Protein AF-A0A4P8YKC1-F1 (afdb_monomer)

Secondary structure (DSSP, 8-state):
-----HHHHHHHHHHHHHHHHHHHHHHHHHHHHHHHHHHHHHHTTS----S-HHHHHHHHHHHHHHHHHHHSTT-S--HHHHHHHHHHHHH-TTB-HHHHHHHHT--HHHHHHHHHHHHHTTSEEEE--SS--S--EEEE-HHHHHHHHHHHHHHHHHHHHHHTTS-HHHHHHHHHHHHHHHHHHHHHHHTT---GGGS----------

Radius of gyration: 32.5 Å; Cα contacts (8 Å, |Δi|>4): 122; chains: 1; bounding box: 64×38×116 Å

Structure (mmCIF, N/CA/C/O backbone):
data_AF-A0A4P8YKC1-F1
#
_entry.id   AF-A0A4P8YKC1-F1
#
loop_
_atom_site.group_PDB
_atom_site.id
_atom_site.type_symbol
_atom_site.label_atom_id
_atom_site.label_alt_id
_atom_site.label_comp_id
_atom_site.label_asym_id
_atom_site.label_entity_id
_atom_site.label_seq_id
_atom_site.pdbx_PDB_ins_code
_atom_site.Cartn_x
_atom_site.Cartn_y
_atom_site.Cartn_z
_atom_site.occupancy
_atom_site.B_iso_or_equiv
_atom_site.auth_seq_id
_atom_site.auth_comp_id
_atom_site.auth_asym_id
_atom_site.auth_atom_id
_atom_site.pdbx_PDB_model_num
ATOM 1 N N . MET A 1 1 ? 35.007 -10.397 -89.512 1.00 37.47 1 MET A N 1
ATOM 2 C CA . MET A 1 1 ? 35.680 -11.010 -88.348 1.00 37.47 1 MET A CA 1
ATOM 3 C C . MET A 1 1 ? 36.127 -9.895 -87.413 1.00 37.47 1 MET A C 1
ATOM 5 O O . MET A 1 1 ? 37.098 -9.214 -87.709 1.00 37.47 1 MET A O 1
ATOM 9 N N . ALA A 1 2 ? 35.348 -9.614 -86.368 1.00 39.69 2 ALA A N 1
ATOM 10 C CA . ALA A 1 2 ? 35.592 -8.507 -85.444 1.00 39.69 2 ALA A CA 1
ATOM 11 C C . ALA A 1 2 ? 36.471 -8.987 -84.277 1.00 39.69 2 ALA A C 1
ATOM 13 O O . ALA A 1 2 ? 36.003 -9.707 -83.398 1.00 39.69 2 ALA A O 1
ATOM 14 N N . GLY A 1 3 ? 37.753 -8.616 -84.291 1.00 40.47 3 GLY A N 1
ATOM 15 C CA . GLY A 1 3 ? 38.694 -8.887 -83.205 1.00 40.47 3 GLY A CA 1
ATOM 16 C C . GLY A 1 3 ? 38.470 -7.929 -82.037 1.00 40.47 3 GLY A C 1
ATOM 17 O O . GLY A 1 3 ? 39.015 -6.829 -82.012 1.00 40.47 3 GLY A O 1
ATOM 18 N N . LEU A 1 4 ? 37.653 -8.337 -81.066 1.00 40.47 4 LEU A N 1
ATOM 19 C CA . LEU A 1 4 ? 37.568 -7.687 -79.758 1.00 40.47 4 LEU A CA 1
ATOM 20 C C . LEU A 1 4 ? 38.926 -7.828 -79.051 1.00 40.47 4 LEU A C 1
ATOM 22 O O . LEU A 1 4 ? 39.343 -8.934 -78.714 1.00 40.47 4 LEU A O 1
ATOM 26 N N . SER A 1 5 ? 39.639 -6.712 -78.864 1.00 47.25 5 SER A N 1
ATOM 27 C CA . SER A 1 5 ? 40.975 -6.721 -78.262 1.00 47.25 5 SER A CA 1
ATOM 28 C C . SER A 1 5 ? 40.917 -7.198 -76.803 1.00 47.25 5 SER A C 1
ATOM 30 O O . SER A 1 5 ? 40.153 -6.687 -75.977 1.00 47.25 5 SER A O 1
ATOM 32 N N . LEU A 1 6 ? 41.779 -8.168 -76.486 1.00 50.84 6 LEU A N 1
ATOM 33 C CA . LEU A 1 6 ? 41.987 -8.777 -75.165 1.00 50.84 6 LEU A CA 1
ATOM 34 C C . LEU A 1 6 ? 42.219 -7.728 -74.050 1.00 50.84 6 LEU A C 1
ATOM 36 O O . LEU A 1 6 ? 41.922 -7.950 -72.877 1.00 50.84 6 LEU A O 1
ATOM 40 N N . THR A 1 7 ? 42.684 -6.537 -74.433 1.00 53.03 7 THR A N 1
ATOM 41 C CA . THR A 1 7 ? 42.951 -5.383 -73.568 1.00 53.03 7 THR A CA 1
ATOM 42 C C . THR A 1 7 ? 41.684 -4.788 -72.945 1.00 53.03 7 THR A C 1
ATOM 44 O O . THR A 1 7 ? 41.711 -4.375 -71.787 1.00 53.03 7 THR A O 1
ATOM 47 N N . ARG A 1 8 ? 40.552 -4.765 -73.667 1.00 51.12 8 ARG A N 1
ATOM 48 C CA . ARG A 1 8 ? 39.275 -4.248 -73.131 1.00 51.12 8 ARG A CA 1
ATOM 49 C C . ARG A 1 8 ? 38.631 -5.207 -72.131 1.00 51.12 8 ARG A C 1
ATOM 51 O O . ARG A 1 8 ? 38.026 -4.749 -71.165 1.00 51.12 8 ARG A O 1
ATOM 58 N N . PHE A 1 9 ? 38.811 -6.513 -72.323 1.00 49.72 9 PHE A N 1
ATOM 59 C CA . PHE A 1 9 ? 38.312 -7.537 -71.403 1.00 49.72 9 PHE A CA 1
ATOM 60 C C . PHE A 1 9 ? 39.087 -7.522 -70.078 1.00 49.72 9 PHE A C 1
ATOM 62 O O . PHE A 1 9 ? 38.482 -7.516 -69.009 1.00 49.72 9 PHE A O 1
ATOM 69 N N . CYS A 1 10 ? 40.416 -7.383 -70.138 1.00 48.09 10 CYS A N 1
ATOM 70 C CA . CYS A 1 10 ? 41.265 -7.268 -68.949 1.00 48.09 10 CYS A CA 1
ATOM 71 C C . CYS A 1 10 ? 40.910 -6.030 -68.100 1.00 48.09 10 CYS A C 1
ATOM 73 O O . CYS A 1 10 ? 40.779 -6.115 -66.880 1.00 48.09 10 CYS A O 1
ATOM 75 N N . HIS A 1 11 ? 40.637 -4.891 -68.747 1.00 53.25 11 HIS A N 1
ATOM 76 C CA . HIS A 1 11 ? 40.235 -3.662 -68.054 1.00 53.25 11 HIS A CA 1
ATOM 77 C C . HIS A 1 11 ? 38.844 -3.769 -67.398 1.00 53.25 11 HIS A C 1
ATOM 79 O O . HIS A 1 11 ? 38.601 -3.174 -66.348 1.00 53.25 11 HIS A O 1
ATOM 85 N N . TYR A 1 12 ? 37.928 -4.532 -68.001 1.00 41.91 12 TYR A N 1
ATOM 86 C CA . TYR A 1 12 ? 36.580 -4.767 -67.481 1.00 41.91 12 TYR A CA 1
ATOM 87 C C . TYR A 1 12 ? 36.585 -5.733 -66.289 1.00 41.91 12 TYR A C 1
ATOM 89 O O . TYR A 1 12 ? 35.976 -5.440 -65.262 1.00 41.91 12 TYR A O 1
ATOM 97 N N . VAL A 1 13 ? 37.348 -6.827 -66.377 1.00 49.62 13 VAL A N 1
ATOM 98 C CA . VAL A 1 13 ? 37.540 -7.776 -65.269 1.00 49.62 13 VAL A CA 1
ATOM 99 C C . VAL A 1 13 ? 38.260 -7.106 -64.096 1.00 49.62 13 VAL A C 1
ATOM 101 O O . VAL A 1 13 ? 37.856 -7.307 -62.954 1.00 49.62 13 VAL A O 1
ATOM 104 N N . HIS A 1 14 ? 39.246 -6.238 -64.356 1.00 58.12 14 HIS A N 1
ATOM 105 C CA . HIS A 1 14 ? 39.886 -5.444 -63.304 1.00 58.12 14 HIS A CA 1
ATOM 106 C C . HIS A 1 14 ? 38.882 -4.508 -62.617 1.00 58.12 14 HIS A C 1
ATOM 108 O O . HIS A 1 14 ? 38.785 -4.525 -61.397 1.00 58.12 14 HIS A O 1
ATOM 114 N N . LYS A 1 15 ? 38.050 -3.776 -63.377 1.00 51.16 15 LYS A N 1
ATOM 115 C CA . LYS A 1 15 ? 36.988 -2.921 -62.811 1.00 51.16 15 LYS A CA 1
ATOM 116 C C . LYS A 1 15 ? 35.959 -3.702 -61.988 1.00 51.16 15 LYS A C 1
ATOM 118 O O . LYS A 1 15 ? 35.533 -3.210 -60.946 1.00 51.16 15 LYS A O 1
ATOM 123 N N . ILE A 1 16 ? 35.575 -4.902 -62.425 1.00 52.38 16 ILE A N 1
ATOM 124 C CA . ILE A 1 16 ? 34.668 -5.784 -61.675 1.00 52.38 16 ILE A CA 1
ATOM 125 C C . ILE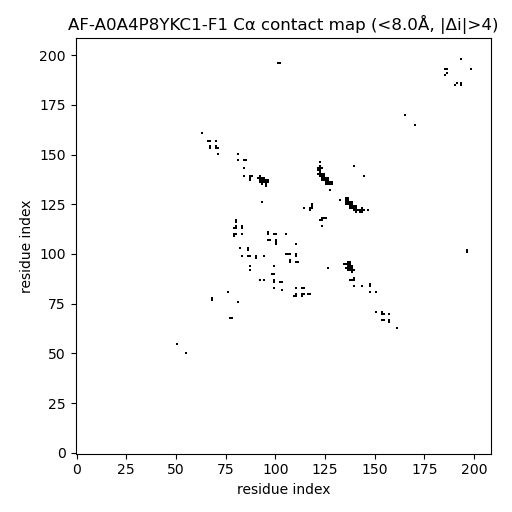 A 1 16 ? 35.341 -6.284 -60.394 1.00 52.38 16 ILE A C 1
ATOM 127 O O . ILE A 1 16 ? 34.721 -6.242 -59.336 1.00 52.38 16 ILE A O 1
ATOM 131 N N . ALA A 1 17 ? 36.612 -6.685 -60.453 1.00 48.59 17 ALA A N 1
ATOM 132 C CA . ALA A 1 17 ? 37.369 -7.102 -59.278 1.00 48.59 17 ALA A CA 1
ATOM 133 C C . ALA A 1 17 ? 37.508 -5.958 -58.257 1.00 48.59 17 ALA A C 1
ATOM 135 O O . ALA A 1 17 ? 37.256 -6.172 -57.075 1.00 48.59 17 ALA A O 1
ATOM 136 N N . THR A 1 18 ? 37.806 -4.728 -58.694 1.00 53.19 18 THR A N 1
ATOM 137 C CA . THR A 1 18 ? 37.849 -3.545 -57.814 1.00 53.19 18 THR A CA 1
ATOM 138 C C . THR A 1 18 ? 36.471 -3.213 -57.232 1.00 53.19 18 THR A C 1
ATOM 140 O O . THR A 1 18 ? 36.371 -2.843 -56.064 1.00 53.19 18 THR A O 1
ATOM 143 N N . PHE A 1 19 ? 35.392 -3.377 -58.007 1.00 48.19 19 PHE A N 1
ATOM 144 C CA . PHE A 1 19 ? 34.021 -3.159 -57.537 1.00 48.19 19 PHE A CA 1
ATOM 145 C C . PHE A 1 19 ? 33.607 -4.193 -56.479 1.00 48.19 19 PHE A C 1
ATOM 147 O O . PHE A 1 19 ? 33.082 -3.810 -55.433 1.00 48.19 19 PHE A O 1
ATOM 154 N N . ILE A 1 20 ? 33.920 -5.474 -56.700 1.00 51.91 20 ILE A N 1
ATOM 155 C CA . ILE A 1 20 ? 33.657 -6.571 -55.758 1.00 51.91 20 ILE A CA 1
ATOM 156 C C . ILE A 1 20 ? 34.490 -6.399 -54.481 1.00 51.91 20 ILE A C 1
ATOM 158 O O . ILE A 1 20 ? 33.932 -6.479 -53.389 1.00 51.91 20 ILE A O 1
ATOM 162 N N . LEU A 1 21 ? 35.782 -6.071 -54.593 1.00 52.09 21 LEU A N 1
ATOM 163 C CA . LEU A 1 21 ? 36.647 -5.793 -53.439 1.00 52.09 21 LEU A CA 1
ATOM 164 C C . LEU A 1 21 ? 36.147 -4.577 -52.635 1.00 52.09 21 LEU A C 1
ATOM 166 O O . LEU A 1 21 ? 36.031 -4.663 -51.416 1.00 52.09 21 LEU A O 1
ATOM 170 N N . SER A 1 22 ? 35.709 -3.499 -53.302 1.00 54.50 22 SER A N 1
ATOM 171 C CA . SER A 1 22 ? 35.092 -2.343 -52.625 1.00 54.50 22 SER A CA 1
ATOM 172 C C . SER A 1 22 ? 33.760 -2.680 -51.941 1.00 54.50 22 SER A C 1
ATOM 174 O O . SER A 1 22 ? 33.398 -2.067 -50.936 1.00 54.50 22 SER A O 1
ATOM 176 N N . GLY A 1 23 ? 33.018 -3.652 -52.482 1.00 56.00 23 GLY A N 1
ATOM 177 C CA . GLY A 1 23 ? 31.772 -4.156 -51.912 1.00 56.00 23 GLY A CA 1
ATOM 178 C C . GLY A 1 23 ? 32.014 -4.976 -50.646 1.00 56.00 23 GLY A C 1
ATOM 179 O O . GLY A 1 23 ? 31.297 -4.798 -49.664 1.00 56.00 23 GLY A O 1
ATOM 180 N N . VAL A 1 24 ? 33.067 -5.800 -50.634 1.00 56.28 24 VAL A N 1
ATOM 181 C CA . VAL A 1 24 ? 33.506 -6.550 -49.447 1.00 56.28 24 VAL A CA 1
ATOM 182 C C . VAL A 1 24 ? 34.023 -5.599 -48.367 1.00 56.28 24 VAL A C 1
ATOM 184 O O . VAL A 1 24 ? 33.634 -5.748 -47.212 1.00 56.28 24 VAL A O 1
ATOM 187 N N . ASP A 1 25 ? 34.789 -4.562 -48.716 1.00 59.69 25 ASP A N 1
ATOM 188 C CA . ASP A 1 25 ? 35.238 -3.547 -47.750 1.00 59.69 25 ASP A CA 1
ATOM 189 C C . ASP A 1 25 ? 34.072 -2.743 -47.161 1.00 59.69 25 ASP A C 1
ATOM 191 O O . ASP A 1 25 ? 34.033 -2.490 -45.954 1.00 59.69 25 ASP A O 1
ATOM 195 N N . LYS A 1 26 ? 33.073 -2.389 -47.981 1.00 59.44 26 LYS A N 1
ATOM 196 C CA . LYS A 1 26 ? 31.831 -1.755 -47.510 1.00 59.44 26 LYS A CA 1
ATOM 197 C C . LYS A 1 26 ? 31.017 -2.686 -46.616 1.00 59.44 26 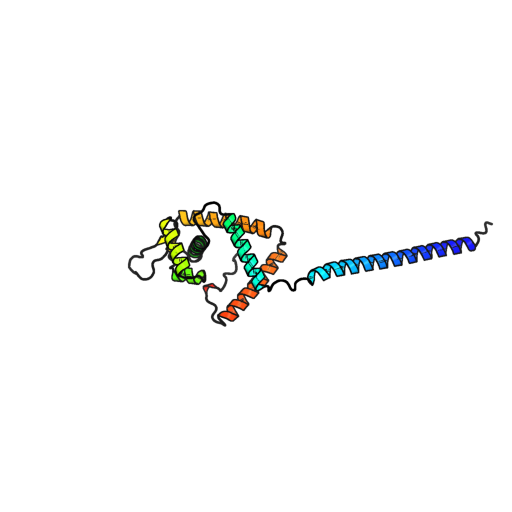LYS A C 1
ATOM 199 O O . LYS A 1 26 ? 30.474 -2.219 -45.619 1.00 59.44 26 LYS A O 1
ATOM 204 N N . PHE A 1 27 ? 30.971 -3.983 -46.916 1.00 58.34 27 PHE A N 1
ATOM 205 C CA . PHE A 1 27 ? 30.296 -4.980 -46.087 1.00 58.34 27 PHE A CA 1
ATOM 206 C C . PHE A 1 27 ? 31.026 -5.203 -44.757 1.00 58.34 27 PHE A C 1
ATOM 208 O O . PHE A 1 27 ? 30.400 -5.191 -43.703 1.00 58.34 27 PHE A O 1
ATOM 215 N N . VAL A 1 28 ? 32.357 -5.300 -44.766 1.00 58.78 28 VAL A N 1
ATOM 216 C CA . VAL A 1 28 ? 33.183 -5.378 -43.553 1.00 58.78 28 VAL A CA 1
ATOM 217 C C . VAL A 1 28 ? 33.065 -4.092 -42.733 1.00 58.78 28 VAL A C 1
ATOM 219 O O . VAL A 1 28 ? 33.001 -4.163 -41.509 1.00 58.78 28 VAL A O 1
ATOM 222 N N . CYS A 1 29 ? 32.988 -2.921 -43.371 1.00 49.34 29 CYS A N 1
ATOM 223 C CA . CYS A 1 29 ? 32.742 -1.643 -42.703 1.00 49.34 29 CYS A CA 1
ATOM 224 C C . CYS A 1 29 ? 31.343 -1.597 -42.078 1.00 49.34 29 CYS A C 1
ATOM 226 O O . CYS A 1 29 ? 31.222 -1.262 -40.906 1.00 49.34 29 CYS A O 1
ATOM 228 N N . MET A 1 30 ? 30.307 -2.033 -42.799 1.00 60.38 30 MET A N 1
ATOM 229 C CA . MET A 1 30 ? 28.938 -2.148 -42.291 1.00 60.38 30 MET A CA 1
ATOM 230 C C . MET A 1 30 ? 28.854 -3.133 -41.119 1.00 60.38 30 MET A C 1
ATOM 232 O O . MET A 1 30 ? 28.286 -2.798 -40.086 1.00 60.38 30 MET A O 1
ATOM 236 N N . CYS A 1 31 ? 29.496 -4.298 -41.211 1.00 52.91 31 CYS A N 1
ATOM 237 C CA . CYS A 1 31 ? 29.602 -5.258 -40.113 1.00 52.91 31 CYS A CA 1
ATOM 238 C C . CYS A 1 31 ? 30.394 -4.684 -38.932 1.00 52.91 31 CYS A C 1
ATOM 240 O O . CYS A 1 31 ? 29.975 -4.846 -37.792 1.00 52.91 31 CYS A O 1
ATOM 242 N N . LYS A 1 32 ? 31.486 -3.941 -39.163 1.00 54.50 32 LYS A N 1
ATOM 243 C CA . LYS A 1 32 ? 32.206 -3.193 -38.114 1.00 54.50 32 LYS A CA 1
ATOM 244 C C . LYS A 1 32 ? 31.328 -2.101 -37.496 1.00 54.50 32 LYS A C 1
ATOM 246 O O . LYS A 1 32 ? 31.424 -1.890 -36.292 1.00 54.50 32 LYS A O 1
ATOM 251 N N . GLN A 1 33 ? 30.464 -1.446 -38.273 1.00 55.47 33 GLN A N 1
ATOM 252 C CA . GLN A 1 33 ? 29.497 -0.444 -37.818 1.00 55.47 33 GLN A CA 1
ATOM 253 C C . GLN A 1 33 ? 28.404 -1.093 -36.962 1.00 55.47 33 GLN A C 1
ATOM 255 O O . GLN A 1 33 ? 28.085 -0.570 -35.903 1.00 55.47 33 GLN A O 1
ATOM 260 N N . ILE A 1 34 ? 27.891 -2.259 -37.367 1.00 61.12 34 ILE A N 1
ATOM 261 C CA . ILE A 1 34 ? 26.916 -3.060 -36.616 1.00 61.12 34 ILE A CA 1
ATOM 262 C C . ILE A 1 34 ? 27.555 -3.594 -35.331 1.00 61.12 34 ILE A C 1
ATOM 264 O O . ILE A 1 34 ? 26.982 -3.418 -34.267 1.00 61.12 34 ILE A O 1
ATOM 268 N N . ILE A 1 35 ? 28.778 -4.132 -35.379 1.00 57.62 35 ILE A N 1
ATOM 269 C CA . ILE A 1 35 ? 29.538 -4.566 -34.194 1.00 57.62 35 ILE A CA 1
ATOM 270 C C . ILE A 1 35 ? 29.848 -3.372 -33.272 1.00 57.62 35 ILE A C 1
ATOM 272 O O . ILE A 1 35 ? 29.785 -3.512 -32.053 1.00 57.62 35 ILE A O 1
ATOM 276 N N . LYS A 1 36 ? 30.145 -2.182 -33.815 1.00 53.81 36 LYS A N 1
ATOM 277 C CA . LYS A 1 36 ? 30.342 -0.934 -33.051 1.00 53.81 36 LYS A CA 1
ATOM 278 C C . LYS A 1 36 ? 29.032 -0.443 -32.419 1.00 53.81 36 LYS A C 1
ATOM 280 O O . LYS A 1 36 ? 29.048 -0.047 -31.257 1.00 53.81 36 LYS A O 1
ATOM 285 N N . SER A 1 37 ? 27.911 -0.530 -33.133 1.00 52.56 37 SER A N 1
ATOM 286 C CA . SER A 1 37 ? 26.570 -0.209 -32.628 1.00 52.56 37 SER A CA 1
ATOM 287 C C . SER A 1 37 ? 26.101 -1.214 -31.575 1.00 52.56 37 SER A C 1
ATOM 289 O O . SER A 1 37 ? 25.595 -0.806 -30.538 1.00 52.56 37 SER A O 1
ATOM 291 N N . MET A 1 38 ? 26.359 -2.510 -31.761 1.00 54.78 38 MET A N 1
ATOM 292 C CA . MET A 1 38 ? 26.086 -3.553 -30.767 1.00 54.78 38 MET A CA 1
ATOM 293 C C . MET A 1 38 ? 26.997 -3.416 -29.543 1.00 54.78 38 MET A C 1
ATOM 295 O O . MET A 1 38 ? 26.521 -3.566 -28.424 1.00 54.78 38 MET A O 1
ATOM 299 N N . ARG A 1 39 ? 28.271 -3.027 -29.707 1.00 51.47 39 ARG A N 1
ATOM 300 C CA . ARG A 1 39 ? 29.133 -2.618 -28.581 1.00 51.47 39 ARG A CA 1
ATOM 301 C C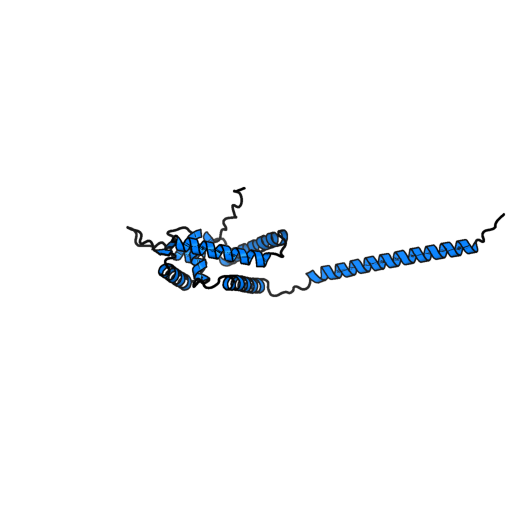 . ARG A 1 39 ? 28.571 -1.405 -27.839 1.00 51.47 39 ARG A C 1
ATOM 303 O O . ARG A 1 39 ? 28.695 -1.363 -26.625 1.00 51.47 39 ARG A O 1
ATOM 310 N N . GLY A 1 40 ? 27.930 -0.458 -28.528 1.00 42.53 40 GLY A N 1
ATOM 311 C CA . GLY A 1 40 ? 27.225 0.673 -27.910 1.00 42.53 40 GLY A CA 1
ATOM 312 C C . GLY A 1 40 ? 25.956 0.267 -27.146 1.00 42.53 40 GLY A C 1
ATOM 313 O O . GLY A 1 40 ? 25.685 0.811 -26.079 1.00 42.53 40 GLY A O 1
ATOM 314 N N . VAL A 1 41 ? 25.217 -0.729 -27.646 1.00 50.72 41 VAL A N 1
ATOM 315 C CA . VAL A 1 41 ? 24.032 -1.302 -26.980 1.00 50.72 41 VAL A CA 1
ATOM 316 C C . VAL A 1 41 ? 24.427 -2.160 -25.768 1.00 50.72 41 VAL A C 1
ATOM 318 O O . VAL A 1 41 ? 23.796 -2.046 -24.722 1.00 50.72 41 VAL A O 1
ATOM 321 N N . MET A 1 42 ? 25.521 -2.928 -25.841 1.00 43.97 42 MET A N 1
ATOM 322 C CA . MET A 1 42 ? 26.060 -3.667 -24.686 1.00 43.97 42 MET A CA 1
ATOM 323 C C . MET A 1 42 ? 26.763 -2.751 -23.671 1.00 43.97 42 MET A C 1
ATOM 325 O O . MET A 1 42 ? 26.698 -2.996 -22.471 1.00 43.97 42 MET A O 1
ATOM 329 N N . ALA A 1 43 ? 27.372 -1.642 -24.108 1.00 44.97 43 ALA A N 1
ATOM 330 C CA . ALA A 1 43 ? 27.944 -0.640 -23.204 1.00 44.97 43 ALA A CA 1
ATOM 331 C C . ALA A 1 43 ? 26.875 0.099 -22.376 1.00 44.97 43 ALA A C 1
ATOM 333 O O . ALA A 1 43 ? 27.169 0.526 -21.260 1.00 44.97 43 ALA A O 1
ATOM 334 N N . LYS A 1 44 ? 25.622 0.182 -22.859 1.00 44.84 44 LYS A N 1
ATOM 335 C CA . LYS A 1 44 ? 24.482 0.688 -22.071 1.00 44.84 44 LYS A CA 1
ATOM 336 C C . LYS A 1 44 ? 24.122 -0.211 -20.880 1.00 44.84 44 LYS A C 1
ATOM 338 O O . LYS A 1 44 ? 23.561 0.293 -19.915 1.00 44.84 44 LYS A O 1
ATOM 343 N N . GLN A 1 45 ? 24.484 -1.496 -20.904 1.00 47.03 45 GLN A N 1
ATOM 344 C CA . GLN A 1 45 ? 24.253 -2.416 -19.780 1.00 47.03 45 GLN A CA 1
ATOM 345 C C . GLN A 1 45 ? 25.335 -2.327 -18.687 1.00 47.03 45 GLN A C 1
ATOM 347 O O . GLN A 1 45 ? 25.113 -2.785 -17.570 1.00 47.03 45 GLN A O 1
ATOM 352 N N . GLN A 1 46 ? 26.484 -1.694 -18.961 1.00 46.78 46 GLN A N 1
ATOM 353 C CA . GLN A 1 46 ? 27.634 -1.663 -18.044 1.00 46.78 46 GLN A CA 1
ATOM 354 C C . GLN A 1 46 ? 27.726 -0.375 -17.195 1.00 46.78 46 GLN A C 1
ATOM 356 O O . GLN A 1 46 ? 28.574 -0.287 -16.306 1.00 46.78 46 GLN A O 1
ATOM 361 N N . GLN A 1 47 ? 26.866 0.630 -17.412 1.00 49.62 47 GLN A N 1
ATOM 362 C CA . GLN A 1 47 ? 26.914 1.906 -16.674 1.00 49.62 47 GLN A CA 1
ATOM 363 C C . GLN A 1 47 ? 25.930 1.966 -15.498 1.00 49.62 47 GLN A C 1
ATOM 365 O O . GLN A 1 47 ? 25.259 2.964 -15.262 1.00 49.62 47 GLN A O 1
ATOM 370 N N . ALA A 1 48 ? 25.880 0.889 -14.721 1.00 50.66 48 ALA A N 1
ATOM 371 C CA . ALA A 1 48 ? 25.179 0.854 -13.450 1.00 50.66 48 ALA A CA 1
ATOM 372 C C . ALA A 1 48 ? 26.034 0.145 -12.391 1.00 50.66 48 ALA A C 1
ATOM 374 O O . ALA A 1 48 ? 25.612 -0.817 -11.764 1.00 50.66 48 ALA A O 1
ATOM 375 N N . ARG A 1 49 ? 27.179 0.743 -12.031 1.00 52.97 49 ARG A N 1
ATOM 376 C CA . ARG A 1 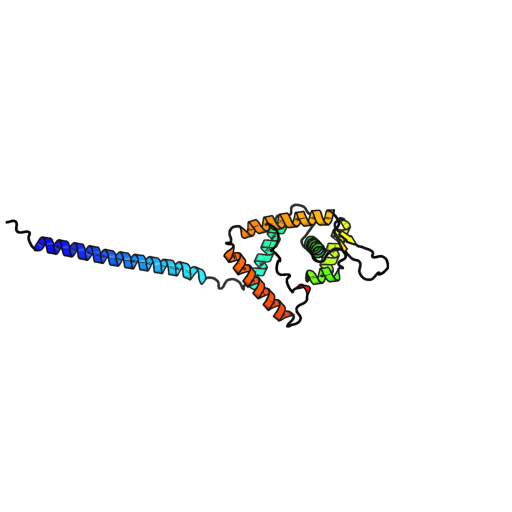49 ? 27.511 0.836 -10.591 1.00 52.97 49 ARG A CA 1
ATOM 377 C C . ARG A 1 49 ? 26.599 1.885 -9.938 1.00 52.97 49 ARG A C 1
ATOM 379 O O . ARG A 1 49 ? 27.054 2.803 -9.264 1.00 52.97 49 ARG A O 1
ATOM 386 N N . ALA A 1 50 ? 25.318 1.795 -10.284 1.00 59.47 50 ALA A N 1
ATOM 387 C CA . ALA A 1 50 ? 24.260 2.678 -9.878 1.00 59.47 50 ALA A CA 1
ATOM 388 C C . ALA A 1 50 ? 24.103 2.513 -8.374 1.00 59.47 50 ALA A C 1
ATOM 390 O O . ALA A 1 50 ? 24.335 1.433 -7.834 1.00 59.47 50 ALA A O 1
ATOM 391 N N . PHE A 1 51 ? 23.785 3.626 -7.729 1.00 59.12 51 PHE A N 1
ATOM 392 C CA . PHE A 1 51 ? 23.234 3.743 -6.387 1.00 59.12 51 PHE A CA 1
ATOM 393 C C . PHE A 1 51 ? 22.852 2.391 -5.743 1.00 59.12 51 PHE A C 1
ATOM 395 O O . PHE A 1 51 ? 22.058 1.669 -6.353 1.00 59.12 51 PHE A O 1
ATOM 402 N N . PRO A 1 52 ? 23.378 2.030 -4.549 1.00 86.56 52 PRO A N 1
ATOM 403 C CA . PRO A 1 52 ? 23.087 0.740 -3.930 1.00 86.56 52 PRO A CA 1
ATOM 404 C C . PRO A 1 52 ? 21.589 0.441 -4.002 1.00 86.56 52 PRO A C 1
ATOM 406 O O . PRO A 1 52 ? 20.786 1.289 -3.607 1.00 86.56 52 PRO A O 1
ATOM 409 N N . LEU A 1 53 ? 21.223 -0.729 -4.539 1.00 86.75 53 LEU A N 1
ATOM 410 C CA . LEU A 1 53 ? 19.843 -1.076 -4.907 1.00 86.75 53 LEU A CA 1
ATOM 411 C C . LEU A 1 53 ? 18.833 -0.718 -3.806 1.00 86.75 53 LEU A C 1
ATOM 413 O O . LEU A 1 53 ? 17.787 -0.145 -4.094 1.00 86.75 53 LEU A O 1
ATOM 417 N N . GLY A 1 54 ? 19.185 -0.971 -2.541 1.00 87.50 54 GLY A N 1
ATOM 418 C CA . GLY A 1 54 ? 18.353 -0.618 -1.390 1.00 87.50 54 GLY A CA 1
ATOM 419 C C . GLY A 1 54 ? 18.049 0.881 -1.268 1.00 87.50 54 GLY A C 1
ATOM 420 O O . GLY A 1 54 ? 16.904 1.249 -1.032 1.00 87.50 54 GLY A O 1
ATOM 421 N N . ILE A 1 55 ? 19.032 1.758 -1.490 1.00 88.75 55 ILE A N 1
ATOM 422 C CA . ILE A 1 55 ? 18.816 3.212 -1.430 1.00 88.75 55 ILE A CA 1
ATOM 423 C C . ILE A 1 55 ? 17.990 3.678 -2.639 1.00 88.75 55 ILE A C 1
ATOM 425 O O . ILE A 1 55 ? 17.171 4.587 -2.519 1.00 88.75 55 ILE A O 1
ATOM 429 N N . HIS A 1 56 ? 18.156 3.045 -3.806 1.00 87.25 56 HIS A N 1
ATOM 430 C CA . HIS A 1 56 ? 17.340 3.374 -4.976 1.00 87.25 56 HIS A CA 1
ATOM 431 C C . HIS A 1 56 ? 15.872 2.993 -4.753 1.00 87.25 56 HIS A C 1
ATOM 433 O O . HIS A 1 56 ? 14.993 3.819 -4.977 1.00 87.25 56 HIS A O 1
ATOM 439 N N . LEU A 1 57 ? 15.608 1.795 -4.219 1.00 91.00 57 LEU A N 1
ATOM 440 C CA . LEU A 1 57 ? 14.263 1.356 -3.831 1.00 91.00 57 LEU A CA 1
ATOM 441 C C . LEU A 1 57 ? 13.619 2.308 -2.817 1.00 91.00 57 LEU A C 1
ATOM 443 O O . LEU A 1 57 ? 12.450 2.666 -2.957 1.00 91.00 57 LEU A O 1
ATOM 447 N N . ASP A 1 58 ? 14.383 2.757 -1.825 1.00 88.44 58 ASP A N 1
ATOM 448 C CA . ASP A 1 58 ? 13.934 3.701 -0.804 1.00 88.44 58 ASP A CA 1
ATOM 449 C C . ASP A 1 58 ? 13.557 5.077 -1.399 1.00 88.44 58 ASP A C 1
ATOM 451 O O . ASP A 1 58 ? 12.471 5.605 -1.136 1.00 88.44 58 ASP A O 1
ATOM 455 N N . VAL A 1 59 ? 14.396 5.640 -2.278 1.00 89.25 59 VAL A N 1
ATOM 456 C CA . VAL A 1 59 ? 14.084 6.889 -3.000 1.00 89.25 59 VAL A CA 1
ATOM 457 C C . VAL A 1 59 ? 12.857 6.721 -3.899 1.00 89.25 59 VAL A C 1
ATOM 459 O O . VAL A 1 59 ? 11.950 7.555 -3.842 1.00 89.25 59 VAL A O 1
ATOM 462 N N . THR A 1 60 ? 12.794 5.647 -4.686 1.00 91.81 60 THR A N 1
ATOM 463 C CA . THR A 1 60 ? 11.668 5.358 -5.586 1.00 91.81 60 THR A CA 1
ATOM 464 C C . THR A 1 60 ? 10.362 5.223 -4.808 1.00 91.81 60 THR A C 1
ATOM 466 O O . THR A 1 60 ? 9.367 5.852 -5.165 1.00 91.81 60 THR A O 1
ATOM 469 N N . THR A 1 61 ? 10.377 4.513 -3.676 1.00 89.38 61 THR A N 1
ATOM 470 C CA . THR A 1 61 ? 9.213 4.374 -2.785 1.00 89.38 61 THR A CA 1
ATOM 471 C C . THR A 1 61 ? 8.741 5.732 -2.259 1.00 89.38 61 THR A C 1
ATOM 473 O O . THR A 1 61 ? 7.540 6.009 -2.222 1.00 89.38 61 THR A O 1
ATOM 476 N N . ARG A 1 62 ? 9.665 6.627 -1.878 1.00 89.00 62 ARG A N 1
ATOM 477 C CA . ARG A 1 62 ? 9.308 7.986 -1.440 1.00 89.00 62 ARG A CA 1
ATOM 478 C C . ARG A 1 62 ? 8.691 8.829 -2.552 1.00 89.00 62 ARG A C 1
ATOM 480 O O . ARG A 1 62 ? 7.731 9.552 -2.283 1.00 89.00 62 ARG A O 1
ATOM 487 N N . LEU A 1 63 ? 9.238 8.771 -3.766 1.00 92.31 63 LEU A N 1
ATOM 488 C CA . LEU A 1 63 ? 8.718 9.527 -4.910 1.00 92.31 63 LEU A CA 1
ATOM 489 C C . LEU A 1 63 ? 7.331 9.033 -5.312 1.00 92.31 63 LEU A C 1
ATOM 491 O O . LEU A 1 63 ? 6.425 9.846 -5.477 1.00 92.31 63 LEU A O 1
ATOM 495 N N . TRP A 1 64 ? 7.147 7.714 -5.362 1.00 91.44 64 TRP A N 1
ATOM 496 C CA . TRP A 1 64 ? 5.848 7.090 -5.584 1.00 91.44 64 TRP A CA 1
ATOM 497 C C . TRP A 1 64 ? 4.820 7.565 -4.554 1.00 91.44 64 TRP A C 1
ATOM 499 O O . TRP A 1 64 ? 3.749 8.055 -4.907 1.00 91.44 64 TRP A O 1
ATOM 509 N N . ARG A 1 65 ? 5.173 7.502 -3.263 1.00 84.38 65 ARG A N 1
ATOM 510 C CA . ARG A 1 65 ? 4.321 8.005 -2.179 1.00 84.38 65 ARG A CA 1
ATOM 511 C C . ARG A 1 65 ? 3.973 9.481 -2.368 1.00 84.38 65 ARG A C 1
ATOM 513 O O . ARG A 1 65 ? 2.816 9.851 -2.224 1.00 84.38 65 ARG A O 1
ATOM 520 N N . THR A 1 66 ? 4.955 10.310 -2.716 1.00 88.00 66 THR A N 1
ATOM 521 C CA . THR A 1 66 ? 4.749 11.750 -2.938 1.00 88.00 66 THR A CA 1
ATOM 522 C C . THR A 1 66 ? 3.797 12.006 -4.110 1.00 88.00 66 THR A C 1
ATOM 524 O O . THR A 1 66 ? 2.987 12.928 -4.049 1.00 88.00 66 THR A O 1
ATOM 527 N N . ALA A 1 67 ? 3.869 11.201 -5.173 1.00 89.62 67 ALA A N 1
ATOM 528 C CA . ALA A 1 67 ? 2.956 11.302 -6.308 1.00 89.62 67 ALA A CA 1
ATOM 529 C C . ALA A 1 67 ? 1.509 11.005 -5.891 1.00 89.62 67 ALA A C 1
ATOM 531 O O . ALA A 1 67 ? 0.611 11.775 -6.226 1.00 89.62 67 ALA A O 1
ATOM 532 N N . ILE A 1 68 ? 1.301 9.952 -5.095 1.00 85.12 68 ILE A N 1
ATOM 533 C CA . ILE A 1 68 ? -0.012 9.618 -4.534 1.00 85.12 68 ILE A CA 1
ATOM 534 C C . ILE A 1 68 ? -0.515 10.735 -3.609 1.00 85.12 68 ILE A C 1
ATOM 536 O O . ILE A 1 68 ? -1.629 11.215 -3.780 1.00 85.12 68 ILE A O 1
ATOM 540 N N . GLU A 1 69 ? 0.307 11.202 -2.667 1.00 81.88 69 GLU A N 1
ATOM 541 C CA . GLU A 1 69 ? -0.069 12.272 -1.729 1.00 81.88 69 GLU A CA 1
ATOM 542 C C . GLU A 1 69 ? -0.468 13.567 -2.456 1.00 81.88 69 GLU A C 1
ATOM 544 O O . GLU A 1 69 ? -1.410 14.239 -2.046 1.00 81.88 69 GLU A O 1
ATOM 549 N N . ARG A 1 70 ? 0.196 13.903 -3.569 1.00 84.44 70 ARG A N 1
ATOM 550 C CA . ARG A 1 70 ? -0.158 15.061 -4.410 1.00 84.44 70 ARG A CA 1
ATOM 551 C C . ARG A 1 70 ? -1.420 14.849 -5.243 1.00 84.44 70 ARG A C 1
ATOM 553 O O . ARG A 1 70 ? -2.080 15.823 -5.593 1.00 84.44 70 ARG A O 1
ATOM 560 N N . ALA A 1 71 ? -1.733 13.604 -5.582 1.00 82.56 71 ALA A N 1
ATOM 561 C CA . ALA A 1 71 ? -2.911 13.241 -6.357 1.00 82.56 71 ALA A CA 1
ATOM 562 C C . ALA A 1 71 ? -4.194 13.163 -5.520 1.00 82.56 71 ALA A C 1
ATOM 564 O O . ALA A 1 71 ? -5.268 13.039 -6.100 1.00 82.56 71 ALA A O 1
ATOM 565 N N . LEU A 1 72 ? -4.094 13.245 -4.190 1.00 76.06 72 LEU A N 1
ATOM 566 C CA . LEU A 1 72 ? -5.223 13.263 -3.264 1.00 76.06 72 LEU A CA 1
ATOM 567 C C . LEU A 1 72 ? -5.561 14.713 -2.864 1.00 76.06 72 LEU A C 1
ATOM 569 O O . LEU A 1 72 ? -5.072 15.206 -1.845 1.00 76.06 72 LEU A O 1
ATOM 573 N N . PRO A 1 73 ? -6.387 15.445 -3.639 1.00 57.75 73 PRO A N 1
ATOM 574 C CA . PRO A 1 73 ? -6.751 16.810 -3.293 1.00 57.75 73 PRO A CA 1
ATOM 575 C C . PRO A 1 73 ? -7.638 16.836 -2.038 1.00 57.75 73 PRO A C 1
ATOM 577 O O . PRO A 1 73 ? -8.706 16.223 -1.995 1.00 57.75 73 PRO A O 1
ATOM 580 N N . PHE A 1 74 ? -7.200 17.607 -1.039 1.00 56.12 74 PHE A N 1
ATOM 581 C CA . PHE A 1 74 ? -8.005 18.106 0.086 1.00 56.12 74 PHE A CA 1
ATOM 582 C C . PHE A 1 74 ? -8.719 17.065 0.963 1.00 56.12 74 PHE A C 1
ATOM 584 O O . PHE A 1 74 ? -9.728 17.374 1.593 1.00 56.12 74 PHE A O 1
ATOM 591 N N . THR A 1 75 ? -8.196 15.847 1.089 1.00 62.06 75 THR A N 1
ATOM 592 C CA . THR A 1 75 ? -8.599 14.975 2.198 1.00 62.06 75 THR A CA 1
ATOM 593 C C . THR A 1 75 ? -7.719 15.274 3.408 1.00 62.06 75 THR A C 1
ATOM 595 O O . THR A 1 75 ? -6.499 15.219 3.306 1.00 62.06 75 THR A O 1
ATOM 598 N N . HIS A 1 76 ? -8.296 15.481 4.595 1.00 70.38 76 HIS A N 1
ATOM 599 C CA . HIS A 1 76 ? -7.545 15.462 5.868 1.00 70.38 76 HIS A CA 1
ATOM 600 C C . HIS A 1 76 ? -6.962 14.064 6.202 1.00 70.38 76 HIS A C 1
ATOM 602 O O . HIS A 1 76 ? -6.468 13.803 7.301 1.00 70.38 76 HIS A O 1
ATOM 608 N N . ILE A 1 77 ? -7.041 13.139 5.247 1.00 80.12 77 ILE A N 1
ATOM 609 C CA . ILE A 1 77 ? -6.560 11.771 5.305 1.00 80.12 77 ILE A CA 1
ATOM 610 C C . ILE A 1 77 ? -5.131 11.763 4.794 1.00 80.12 77 ILE A C 1
ATOM 612 O O . ILE A 1 77 ? -4.868 12.028 3.625 1.00 80.12 77 ILE A O 1
ATOM 616 N N . ASN A 1 78 ? -4.214 11.473 5.707 1.00 81.06 78 ASN A N 1
ATOM 617 C CA . ASN A 1 78 ? -2.810 11.267 5.405 1.00 81.06 78 ASN A CA 1
ATOM 618 C C . ASN A 1 78 ? -2.510 9.762 5.344 1.00 81.06 78 ASN A C 1
ATOM 620 O O . ASN A 1 78 ? -3.368 8.916 5.603 1.00 81.06 78 ASN A O 1
ATOM 624 N N . ARG A 1 79 ? -1.263 9.414 5.025 1.00 81.69 79 ARG A N 1
ATOM 625 C CA . ARG A 1 79 ? -0.833 8.019 4.893 1.00 81.69 79 ARG A CA 1
ATOM 626 C C . ARG A 1 79 ? -1.192 7.130 6.101 1.00 81.69 79 ARG A C 1
ATOM 628 O O . ARG A 1 79 ? -1.751 6.065 5.868 1.00 81.69 79 ARG A O 1
ATOM 635 N N . PRO A 1 80 ? -0.913 7.510 7.365 1.00 86.75 80 PRO A N 1
ATOM 636 C CA . PRO A 1 80 ? -1.350 6.725 8.522 1.00 86.75 80 PRO A CA 1
ATOM 637 C C . PRO A 1 80 ? -2.855 6.435 8.566 1.00 86.75 80 PRO A C 1
ATOM 639 O O . PRO A 1 80 ? -3.242 5.342 8.965 1.00 86.75 80 PRO A O 1
ATOM 642 N N . HIS A 1 81 ? -3.696 7.390 8.157 1.00 90.56 81 HIS A N 1
ATOM 643 C CA . HIS A 1 81 ? -5.150 7.215 8.122 1.00 90.56 81 HIS A CA 1
ATOM 644 C C . HIS A 1 81 ? -5.550 6.169 7.078 1.00 90.56 81 HIS A C 1
ATOM 646 O O . HIS A 1 81 ? -6.302 5.254 7.389 1.00 90.56 81 HIS A O 1
ATOM 652 N N . TRP A 1 82 ? -5.003 6.259 5.866 1.00 90.25 82 TRP A N 1
ATOM 653 C CA . TRP A 1 82 ? -5.298 5.283 4.818 1.00 90.25 82 TRP A CA 1
ATOM 654 C C . TRP A 1 82 ? -4.773 3.889 5.158 1.00 90.25 82 TRP A C 1
ATOM 656 O O . TRP A 1 82 ? -5.540 2.942 5.083 1.00 90.25 82 TRP A O 1
ATOM 666 N N . LEU A 1 83 ? -3.532 3.761 5.643 1.00 89.38 83 LEU A N 1
ATOM 667 C CA . LEU A 1 83 ? -2.994 2.464 6.072 1.00 89.38 83 LEU A CA 1
ATOM 668 C C . LEU A 1 83 ? -3.868 1.801 7.136 1.00 89.38 83 LEU A C 1
ATOM 670 O O . LEU A 1 83 ? -4.084 0.596 7.087 1.00 89.38 83 LEU A O 1
ATOM 674 N N . ALA A 1 84 ? -4.383 2.581 8.088 1.00 92.88 84 ALA A N 1
ATOM 675 C CA . ALA A 1 84 ? -5.300 2.060 9.088 1.00 92.88 84 ALA A CA 1
ATOM 676 C C . ALA A 1 84 ? -6.628 1.597 8.464 1.00 92.88 84 ALA A C 1
ATOM 678 O O . ALA A 1 84 ? -7.093 0.520 8.814 1.00 92.88 84 ALA A O 1
ATOM 679 N N . LEU A 1 85 ? -7.215 2.362 7.534 1.00 93.81 85 LEU A N 1
ATOM 680 C CA . LEU A 1 85 ? -8.438 1.958 6.824 1.00 93.81 85 LEU A CA 1
ATOM 681 C C . LEU A 1 85 ? -8.225 0.672 6.008 1.00 93.81 85 LEU A C 1
ATOM 683 O O . LEU A 1 85 ? -9.018 -0.254 6.145 1.00 93.81 85 LEU A O 1
ATOM 687 N N . SER A 1 86 ? -7.142 0.589 5.227 1.00 92.00 86 SER A N 1
ATOM 688 C CA . SER A 1 86 ? -6.789 -0.601 4.441 1.00 92.00 86 SER A CA 1
ATOM 689 C C . SER A 1 86 ? -6.560 -1.819 5.333 1.00 92.00 86 SER A C 1
ATOM 691 O O . SER A 1 86 ? -7.092 -2.886 5.058 1.00 92.00 86 SER A O 1
ATOM 693 N N . ALA A 1 87 ? -5.842 -1.659 6.449 1.00 92.25 87 ALA A N 1
ATOM 694 C CA . ALA A 1 87 ? -5.619 -2.757 7.384 1.00 92.25 87 ALA A CA 1
ATOM 695 C C . ALA A 1 87 ? -6.921 -3.263 8.021 1.00 92.25 87 ALA A C 1
ATOM 697 O O . ALA A 1 87 ? -7.064 -4.464 8.209 1.00 92.25 87 ALA A O 1
ATOM 698 N N . ILE A 1 88 ? -7.871 -2.379 8.353 1.00 93.94 88 ILE A N 1
ATOM 699 C CA . ILE A 1 88 ? -9.176 -2.808 8.885 1.00 93.94 88 ILE A CA 1
ATOM 700 C C . ILE A 1 88 ? -9.979 -3.549 7.807 1.00 93.94 88 ILE A C 1
ATOM 702 O O . ILE A 1 88 ? -10.619 -4.548 8.121 1.00 93.94 88 ILE A O 1
ATOM 706 N N . GLU A 1 89 ? -9.927 -3.097 6.551 1.00 93.88 89 GLU A N 1
ATOM 707 C CA . GLU A 1 89 ? -10.590 -3.783 5.434 1.00 93.88 89 GLU A CA 1
ATOM 708 C C . GLU A 1 89 ? -10.013 -5.187 5.202 1.00 93.88 89 GLU A C 1
ATOM 710 O O . GLU A 1 89 ? -10.765 -6.148 5.067 1.00 93.88 89 GLU A O 1
ATOM 715 N N . GLU A 1 90 ? -8.685 -5.316 5.211 1.00 89.19 90 GLU A N 1
ATOM 716 C CA . GLU A 1 90 ? -7.977 -6.578 4.965 1.00 89.19 90 GLU A CA 1
ATOM 717 C C . GLU A 1 90 ? -8.103 -7.573 6.128 1.00 89.19 90 GLU A C 1
ATOM 719 O O . GLU A 1 90 ? -8.296 -8.768 5.905 1.00 89.19 90 GLU A O 1
ATOM 724 N N . LEU A 1 91 ? -8.005 -7.096 7.373 1.00 87.19 91 LEU A N 1
ATOM 725 C CA . LEU A 1 91 ? -8.138 -7.932 8.574 1.00 87.19 91 LEU A CA 1
ATOM 726 C C . LEU A 1 91 ? -9.600 -8.257 8.913 1.00 87.19 91 LEU A C 1
ATOM 728 O O . LEU A 1 91 ? -9.860 -9.183 9.682 1.00 87.19 91 LEU A O 1
ATOM 732 N N . GLY A 1 92 ? -10.543 -7.491 8.366 1.00 88.94 92 GLY A N 1
ATOM 733 C CA . GLY A 1 92 ? -11.964 -7.577 8.667 1.00 88.94 92 GLY A CA 1
ATOM 734 C C . GLY A 1 92 ? -12.400 -6.755 9.887 1.00 88.94 92 GLY A C 1
ATOM 735 O O . GLY A 1 92 ? -11.630 -6.428 10.799 1.00 88.94 92 GLY A O 1
ATOM 736 N N . ASP A 1 93 ? -13.698 -6.435 9.906 1.00 88.50 93 ASP A N 1
ATOM 737 C CA . ASP A 1 93 ? -14.332 -5.681 10.988 1.00 88.50 93 ASP A CA 1
ATOM 738 C C . ASP A 1 93 ? -14.220 -6.419 12.332 1.00 88.50 93 ASP A C 1
ATOM 740 O O . ASP A 1 93 ? -14.415 -7.630 12.433 1.00 88.50 93 ASP A O 1
ATOM 744 N N . GLY A 1 94 ? -13.944 -5.662 13.395 1.00 87.06 94 GLY A N 1
ATOM 745 C CA . GLY A 1 94 ? -13.724 -6.194 14.739 1.00 87.06 94 GLY A CA 1
ATOM 746 C C . GLY A 1 94 ? -12.252 -6.443 15.074 1.00 87.06 94 GLY A C 1
ATOM 747 O O . GLY A 1 94 ? -11.954 -6.786 16.219 1.00 87.06 94 GLY A O 1
ATOM 748 N N . CYS A 1 95 ? -11.329 -6.208 14.135 1.00 88.06 95 CYS A N 1
ATOM 749 C CA . CYS A 1 95 ? -9.895 -6.257 14.404 1.00 88.06 95 CYS A CA 1
ATOM 750 C C . CYS A 1 95 ? -9.486 -5.267 15.514 1.00 88.06 95 CYS A C 1
ATOM 752 O O . CYS A 1 95 ? -10.074 -4.198 15.699 1.00 88.06 95 CYS A O 1
ATOM 754 N N . ASN A 1 96 ? -8.472 -5.634 16.297 1.00 90.00 96 ASN A N 1
ATOM 755 C CA . ASN A 1 96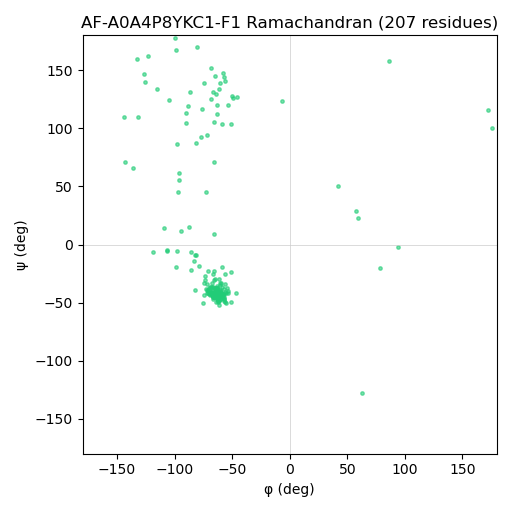 ? -7.975 -4.808 17.397 1.00 90.00 96 ASN A CA 1
ATOM 756 C C . ASN A 1 96 ? -6.719 -4.014 16.978 1.00 90.00 96 ASN A C 1
ATOM 758 O O . ASN A 1 96 ? -6.071 -4.303 15.973 1.00 90.00 96 ASN A O 1
ATOM 762 N N . LEU A 1 97 ? -6.326 -3.027 17.792 1.00 89.75 97 LEU A N 1
ATOM 763 C CA . LEU A 1 97 ? -5.137 -2.201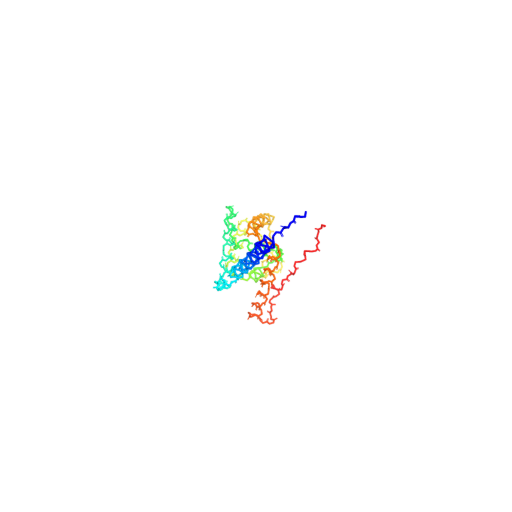 17.528 1.00 89.75 97 LEU A CA 1
ATOM 764 C C . LEU A 1 97 ? -3.849 -3.030 17.378 1.00 89.75 97 LEU A C 1
ATOM 766 O O . LEU A 1 97 ? -3.005 -2.683 16.559 1.00 89.75 97 LEU A O 1
ATOM 770 N N . LYS A 1 98 ? -3.680 -4.097 18.167 1.00 88.81 98 LYS A N 1
ATOM 771 C CA . LYS A 1 98 ? -2.474 -4.935 18.129 1.00 88.81 98 LYS A CA 1
ATOM 772 C C . LYS A 1 98 ? -2.353 -5.660 16.787 1.00 88.81 98 LYS A C 1
ATOM 774 O O . LYS A 1 98 ? -1.265 -5.675 16.223 1.00 88.81 98 LYS A O 1
ATOM 779 N N . ALA A 1 99 ? -3.459 -6.190 16.270 1.00 87.00 99 ALA A N 1
ATOM 780 C CA . ALA A 1 99 ? -3.523 -6.828 14.961 1.00 87.00 99 ALA A CA 1
ATOM 781 C C . ALA A 1 99 ? -3.192 -5.831 13.841 1.00 87.00 99 ALA A C 1
ATOM 783 O O . ALA A 1 99 ? -2.338 -6.116 13.011 1.00 87.00 99 ALA A O 1
ATOM 784 N N . ILE A 1 100 ? -3.774 -4.626 13.876 1.00 90.12 100 ILE A N 1
ATOM 785 C CA . ILE A 1 100 ? -3.497 -3.575 12.880 1.00 90.12 100 ILE A CA 1
ATOM 786 C C . ILE A 1 100 ? -2.012 -3.167 12.896 1.00 90.12 100 ILE A C 1
ATOM 788 O O . ILE A 1 100 ? -1.394 -3.001 11.849 1.00 90.12 100 ILE A O 1
ATOM 792 N N . VAL A 1 101 ? -1.428 -2.986 14.083 1.00 90.31 101 VAL A N 1
ATOM 793 C CA . VAL A 1 101 ? -0.014 -2.604 14.251 1.00 90.31 101 VAL A CA 1
ATOM 794 C C . VAL A 1 101 ? 0.924 -3.691 13.727 1.00 90.31 101 VAL A C 1
ATOM 796 O O . VAL A 1 101 ? 1.882 -3.346 13.035 1.00 90.31 101 VAL A O 1
ATOM 799 N N . GLY A 1 102 ? 0.647 -4.964 14.036 1.00 84.44 102 GLY A N 1
ATOM 800 C CA . GLY A 1 102 ? 1.410 -6.111 13.527 1.00 84.44 102 GLY A CA 1
ATOM 801 C C . GLY A 1 102 ? 1.340 -6.198 12.006 1.00 84.44 102 GLY A C 1
ATOM 802 O O . GLY A 1 102 ? 2.368 -6.122 11.338 1.00 84.44 102 GLY A O 1
ATOM 803 N N . HIS A 1 103 ? 0.121 -6.168 11.460 1.00 84.75 103 HIS A N 1
ATOM 804 C CA . HIS A 1 103 ? -0.136 -6.208 10.017 1.00 84.75 103 HIS A CA 1
ATOM 805 C C . HIS A 1 103 ? 0.599 -5.110 9.240 1.00 84.75 103 HIS A C 1
ATOM 807 O O . HIS A 1 103 ? 1.183 -5.348 8.185 1.00 84.75 103 HIS A O 1
ATOM 813 N N . LEU A 1 104 ? 0.620 -3.889 9.781 1.00 84.19 104 LEU A N 1
ATOM 814 C CA . LEU A 1 104 ? 1.287 -2.748 9.151 1.00 84.19 104 LEU A CA 1
ATOM 815 C C . LEU A 1 104 ? 2.785 -2.642 9.474 1.00 84.19 104 LEU A C 1
ATOM 817 O O . LEU A 1 104 ? 3.441 -1.745 8.935 1.00 84.19 104 LEU A O 1
ATOM 821 N N . ASN A 1 105 ? 3.311 -3.480 10.378 1.00 81.19 105 ASN A N 1
ATOM 822 C CA . ASN A 1 105 ? 4.643 -3.359 10.980 1.00 81.19 105 ASN A CA 1
ATOM 823 C C . ASN A 1 105 ? 4.981 -1.900 11.351 1.00 81.19 105 ASN A C 1
ATOM 825 O O . ASN A 1 105 ? 5.983 -1.328 10.913 1.00 81.19 105 ASN A O 1
ATOM 829 N N . SER A 1 106 ? 4.065 -1.248 12.074 1.00 83.94 106 SER A N 1
ATOM 830 C CA . SER A 1 106 ? 4.123 0.191 12.351 1.00 83.94 106 SER A CA 1
ATOM 831 C C . SER A 1 106 ? 4.122 0.496 13.843 1.00 83.94 106 SER A C 1
ATOM 833 O O . SER A 1 106 ? 3.720 -0.315 14.665 1.00 83.94 106 SER A O 1
ATOM 835 N N . GLU A 1 107 ? 4.538 1.705 14.207 1.00 84.62 107 GLU A N 1
ATOM 836 C CA . GLU A 1 107 ? 4.548 2.153 15.597 1.00 84.62 107 GLU A CA 1
ATOM 837 C C . GLU A 1 107 ? 3.126 2.279 16.160 1.00 84.62 107 GLU A C 1
ATOM 839 O O . GLU A 1 107 ? 2.269 2.967 15.590 1.00 84.62 107 GLU A O 1
ATOM 844 N N . VAL A 1 108 ? 2.898 1.711 17.350 1.00 87.62 108 VAL A N 1
ATOM 845 C CA . VAL A 1 108 ? 1.596 1.755 18.046 1.00 87.62 108 VAL A CA 1
ATOM 846 C C . VAL A 1 108 ? 1.095 3.194 18.200 1.00 87.62 108 VAL A C 1
ATOM 848 O O . VAL A 1 108 ? -0.090 3.476 18.011 1.00 87.62 108 VAL A O 1
ATOM 851 N N . SER A 1 109 ? 1.994 4.134 18.505 1.00 89.44 109 SER A N 1
ATOM 852 C CA . SER A 1 109 ? 1.659 5.552 18.689 1.00 89.44 109 SER A CA 1
ATOM 853 C C . SER A 1 109 ? 1.173 6.231 17.402 1.00 89.44 109 SER A C 1
ATOM 855 O O . SER A 1 109 ? 0.369 7.165 17.457 1.00 89.44 109 SER A O 1
ATOM 857 N N . THR A 1 110 ? 1.645 5.781 16.240 1.00 89.25 110 THR A N 1
ATOM 858 C CA . THR A 1 110 ? 1.255 6.305 14.927 1.00 89.25 110 THR A CA 1
ATOM 859 C C . THR A 1 110 ? -0.136 5.807 14.560 1.00 89.25 110 THR A C 1
ATOM 861 O O . THR A 1 110 ? -1.016 6.619 14.269 1.00 89.25 110 THR A O 1
ATOM 864 N N . ILE A 1 111 ? -0.367 4.496 14.668 1.00 93.00 111 ILE A N 1
ATOM 865 C CA . ILE A 1 111 ? -1.663 3.887 14.343 1.00 93.00 111 ILE A CA 1
ATOM 866 C C . ILE A 1 111 ? -2.745 4.323 15.333 1.00 93.00 111 ILE A C 1
ATOM 868 O O . ILE A 1 111 ? -3.847 4.674 14.927 1.00 93.00 111 ILE A O 1
ATOM 872 N N . SER A 1 112 ? -2.438 4.406 16.628 1.00 92.56 112 SER A N 1
ATOM 873 C CA . SER A 1 112 ? -3.406 4.862 17.633 1.00 92.56 112 SER A CA 1
ATOM 874 C C . SER A 1 112 ? -3.907 6.290 17.363 1.00 92.56 112 SER A C 1
ATOM 876 O O . SER A 1 112 ? -5.109 6.557 17.453 1.00 92.56 112 SER A O 1
ATOM 878 N N . ARG A 1 113 ? -3.011 7.207 16.959 1.00 92.50 113 ARG A N 1
ATOM 879 C CA . ARG A 1 113 ? -3.387 8.571 16.544 1.00 92.50 113 ARG A CA 1
ATOM 880 C C . ARG A 1 113 ? -4.240 8.567 15.278 1.00 92.50 113 ARG A C 1
ATOM 882 O O . ARG A 1 113 ? -5.231 9.292 15.232 1.00 92.50 113 ARG A O 1
ATOM 889 N N . ALA A 1 114 ? -3.889 7.730 14.301 1.00 93.12 114 ALA A N 1
ATOM 890 C CA . ALA A 1 114 ? -4.657 7.581 13.072 1.00 93.12 114 ALA A CA 1
ATOM 891 C C . ALA A 1 114 ? -6.085 7.088 13.342 1.00 93.12 114 ALA A C 1
ATOM 893 O O . ALA A 1 114 ? -7.042 7.713 12.899 1.00 93.12 114 ALA A O 1
ATOM 894 N N . LEU A 1 115 ? -6.243 6.032 14.145 1.00 93.69 115 LEU A N 1
ATOM 895 C CA . LEU A 1 115 ? -7.558 5.510 14.519 1.00 93.69 115 LEU A CA 1
ATOM 896 C C . LEU A 1 115 ? -8.390 6.553 15.269 1.00 93.69 115 LEU A C 1
ATOM 898 O O . LEU A 1 115 ? -9.569 6.715 14.983 1.00 93.69 115 LEU A O 1
ATOM 902 N N . LYS A 1 116 ? -7.790 7.311 16.195 1.00 93.12 116 LYS A N 1
ATOM 903 C CA . LYS A 1 116 ? -8.506 8.391 16.889 1.00 93.12 116 LYS A CA 1
ATOM 904 C C . LYS A 1 116 ? -9.038 9.441 15.910 1.00 93.12 116 LYS A C 1
ATOM 906 O O . LYS A 1 116 ? -10.180 9.866 16.049 1.00 93.12 116 LYS A O 1
ATOM 911 N N . PHE A 1 117 ? -8.231 9.844 14.930 1.00 94.06 117 PHE A N 1
ATOM 912 C CA . PHE A 1 117 ? -8.668 10.777 13.896 1.00 94.06 117 PHE A CA 1
ATOM 913 C C . PHE A 1 117 ? -9.819 10.193 13.065 1.00 94.06 117 PHE A C 1
ATOM 915 O O . PHE A 1 117 ? -10.836 10.855 12.877 1.00 94.06 117 PHE A O 1
ATOM 922 N N . LEU A 1 118 ? -9.688 8.951 12.596 1.00 94.31 118 LEU A N 1
ATOM 923 C CA . LEU A 1 118 ? -10.720 8.287 11.796 1.00 94.31 118 LEU A CA 1
ATOM 924 C C . LEU A 1 118 ? -12.047 8.155 12.560 1.00 94.31 118 LEU A C 1
ATOM 926 O O . LEU A 1 118 ? -13.107 8.371 11.982 1.00 94.31 118 LEU A O 1
ATOM 930 N N . GLU A 1 119 ? -11.991 7.858 13.859 1.00 94.19 119 GLU A N 1
ATOM 931 C CA . GLU A 1 119 ? -13.163 7.758 14.738 1.00 94.19 119 GLU A CA 1
ATOM 932 C C . GLU A 1 119 ? -13.835 9.124 14.928 1.00 94.19 119 GLU A C 1
ATOM 934 O O . GLU A 1 119 ? -15.050 9.246 14.796 1.00 94.19 119 GLU A O 1
ATOM 939 N N . GLN A 1 120 ? -13.046 10.180 15.156 1.00 94.06 120 GLN A N 1
ATOM 940 C CA . GLN A 1 120 ? -13.548 11.558 15.251 1.00 94.06 120 GLN A CA 1
ATOM 941 C C . GLN A 1 120 ? -14.223 12.038 13.960 1.00 94.06 120 GLN A C 1
ATOM 943 O O . GLN A 1 120 ? -15.137 12.855 14.020 1.00 94.06 120 GLN A O 1
ATOM 948 N N . ASN A 1 121 ? -13.790 11.520 12.810 1.00 93.62 121 ASN A N 1
ATOM 949 C CA . ASN A 1 121 ? -14.368 11.813 11.499 1.00 93.62 121 ASN A CA 1
ATOM 950 C C . ASN A 1 121 ? -15.432 10.785 11.070 1.00 93.62 121 ASN A C 1
ATOM 952 O O . ASN A 1 121 ? -15.824 10.785 9.909 1.00 93.62 121 ASN A O 1
ATOM 956 N N . GLN A 1 122 ? -15.892 9.914 11.978 1.00 94.31 122 GLN A N 1
ATOM 957 C CA . GLN A 1 122 ? -16.957 8.929 11.733 1.00 94.31 122 GLN A CA 1
ATOM 958 C C . GLN A 1 122 ? -16.651 7.927 10.602 1.00 94.31 122 GLN A C 1
ATOM 960 O O . GLN A 1 122 ? -17.554 7.308 10.045 1.00 94.31 122 GLN A O 1
ATOM 965 N N . LEU A 1 123 ? -15.370 7.724 10.280 1.00 94.56 123 LEU A N 1
ATOM 966 C CA . LEU A 1 123 ? -14.915 6.759 9.270 1.00 94.56 123 LEU A CA 1
ATOM 967 C C . LEU A 1 123 ? -14.733 5.353 9.854 1.00 94.56 123 LEU A C 1
ATOM 969 O O . LEU A 1 123 ? -14.764 4.357 9.137 1.00 94.56 123 LEU A O 1
ATOM 973 N N . ILE A 1 124 ? -14.556 5.265 11.170 1.00 95.44 124 ILE A N 1
ATOM 974 C CA . ILE A 1 124 ? -14.537 4.006 11.911 1.00 95.44 124 ILE A CA 1
ATOM 975 C C . ILE A 1 124 ? -15.418 4.128 13.149 1.00 95.44 124 ILE A C 1
ATOM 977 O O . ILE A 1 124 ? -15.649 5.225 13.660 1.00 95.44 124 ILE A O 1
ATOM 981 N N . VAL A 1 125 ? -15.838 2.986 13.675 1.00 93.69 125 VAL A N 1
ATOM 982 C CA . VAL A 1 125 ? -16.489 2.871 14.977 1.00 93.69 125 VAL A CA 1
ATOM 983 C C . VAL A 1 125 ? -15.743 1.851 15.827 1.00 93.69 125 VAL A C 1
ATOM 985 O O . VAL A 1 125 ? -15.306 0.808 15.339 1.00 93.69 125 VAL A O 1
ATOM 988 N N . ARG A 1 126 ? -15.581 2.141 17.120 1.00 89.25 126 ARG A N 1
ATOM 989 C CA . ARG A 1 126 ? -15.085 1.155 18.082 1.00 89.25 126 ARG A CA 1
ATOM 990 C C . ARG A 1 126 ? -16.258 0.373 18.647 1.00 89.25 126 ARG A C 1
ATOM 992 O O . ARG A 1 126 ? -17.127 0.945 19.301 1.00 89.25 126 ARG A O 1
ATOM 999 N N . SER A 1 127 ? -16.260 -0.938 18.439 1.00 75.25 127 SER A N 1
ATOM 1000 C CA . SER A 1 127 ? -17.249 -1.814 19.056 1.00 75.25 127 SER A CA 1
ATOM 1001 C C . SER A 1 127 ? -16.894 -2.017 20.530 1.00 75.25 127 SER A C 1
ATOM 1003 O O . SER A 1 127 ? -15.842 -2.566 20.874 1.00 75.25 127 SER A O 1
ATOM 1005 N N . SER A 1 128 ? -17.763 -1.563 21.433 1.00 59.91 128 SER A N 1
ATOM 1006 C CA . SER A 1 128 ? -17.745 -2.011 22.824 1.00 59.91 128 SER A CA 1
ATOM 1007 C C . SER A 1 128 ? -18.466 -3.352 22.881 1.00 59.91 128 SER A C 1
ATOM 1009 O O . SER A 1 128 ? -19.678 -3.401 23.081 1.00 59.91 128 SER A O 1
ATOM 1011 N N . GLY A 1 129 ? -17.724 -4.434 22.654 1.00 52.44 129 GLY A N 1
ATOM 1012 C CA . GLY A 1 129 ? -18.255 -5.787 22.764 1.00 52.44 129 GLY A CA 1
ATOM 1013 C C . GLY A 1 129 ? -18.916 -5.998 24.128 1.00 52.44 129 GLY A C 1
ATOM 1014 O O . GLY A 1 129 ? -18.283 -5.847 25.176 1.00 52.44 129 GLY A O 1
ATOM 1015 N N . GLY A 1 130 ? -20.209 -6.319 24.118 1.00 49.56 130 GLY A N 1
ATOM 1016 C CA . GLY A 1 130 ? -20.908 -6.794 25.302 1.00 49.56 130 GLY A CA 1
ATOM 1017 C C . GLY A 1 130 ? -20.287 -8.108 25.783 1.00 49.56 130 GLY A C 1
ATOM 1018 O O . GLY A 1 130 ? -20.064 -9.019 24.994 1.00 49.56 130 GLY A O 1
ATOM 1019 N N . LYS A 1 131 ? -20.047 -8.182 27.096 1.00 48.28 131 LYS A N 1
ATOM 1020 C CA . LYS A 1 131 ? -19.557 -9.316 27.909 1.00 48.28 131 LYS A CA 1
ATOM 1021 C C . LYS A 1 131 ? -18.069 -9.677 27.922 1.00 48.28 131 LYS A C 1
ATOM 1023 O O . LYS A 1 131 ? -17.681 -10.233 28.946 1.00 48.28 131 LYS A O 1
ATOM 1028 N N . ASP A 1 132 ? -17.225 -9.303 26.960 1.00 51.59 132 ASP A N 1
ATOM 1029 C CA . ASP A 1 132 ? -15.770 -9.467 27.147 1.00 51.59 132 ASP A CA 1
ATOM 1030 C C . ASP A 1 132 ? -14.979 -8.204 26.789 1.00 51.59 132 ASP A C 1
ATOM 1032 O O . ASP A 1 132 ? -14.898 -7.752 25.651 1.00 51.59 132 ASP A O 1
ATOM 1036 N N . ARG A 1 133 ? -14.438 -7.575 27.833 1.00 45.81 133 ARG A N 1
ATOM 1037 C CA . ARG A 1 133 ? -13.962 -6.183 27.862 1.00 45.81 133 ARG A CA 1
ATOM 1038 C C . ARG A 1 133 ? -12.505 -6.041 27.413 1.00 45.81 133 ARG A C 1
ATOM 1040 O O . ARG A 1 133 ? -11.876 -5.031 27.736 1.00 45.81 133 ARG A O 1
ATOM 1047 N N . ARG A 1 134 ? -11.922 -7.055 26.768 1.00 51.19 134 ARG A N 1
ATOM 1048 C CA . ARG A 1 134 ? -10.457 -7.152 26.687 1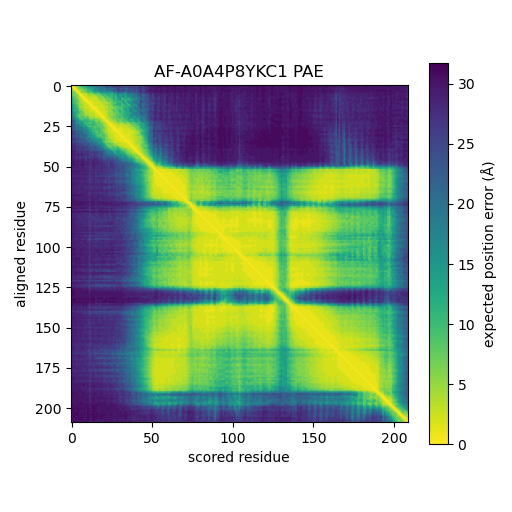.00 51.19 134 ARG A CA 1
ATOM 1049 C C . ARG A 1 134 ? -9.826 -6.664 25.396 1.00 51.19 134 ARG A C 1
ATOM 1051 O O . ARG A 1 134 ? -8.686 -6.228 25.479 1.00 51.19 134 ARG A O 1
ATOM 1058 N N . GLU A 1 135 ? -10.544 -6.549 24.281 1.00 56.25 135 GLU A N 1
ATOM 1059 C CA . GLU A 1 135 ? -10.012 -5.867 23.092 1.00 56.25 135 GLU A CA 1
ATOM 1060 C C . GLU A 1 135 ? -11.133 -5.105 22.376 1.00 56.25 135 GLU A C 1
ATOM 1062 O O . GLU A 1 135 ? -12.059 -5.690 21.826 1.00 56.25 135 GLU A O 1
ATOM 1067 N N . LYS A 1 136 ? -11.095 -3.766 22.434 1.00 69.38 136 LYS A N 1
ATOM 1068 C CA . LYS A 1 136 ? -12.037 -2.917 21.690 1.00 69.38 136 LYS A CA 1
ATOM 1069 C C . LYS A 1 136 ? -11.773 -3.115 20.197 1.00 69.38 136 LYS A C 1
ATOM 1071 O O . LYS A 1 136 ? -10.761 -2.616 19.702 1.00 69.38 136 LYS A O 1
ATOM 1076 N N . GLY A 1 137 ? -12.660 -3.842 19.526 1.00 85.75 137 GLY A N 1
ATOM 1077 C CA . GLY A 1 137 ? -12.610 -4.037 18.081 1.00 85.75 137 GLY A CA 1
ATOM 1078 C C . GLY A 1 137 ? -12.902 -2.738 17.336 1.00 85.75 137 GLY A C 1
ATOM 1079 O O . GLY A 1 137 ? -13.604 -1.857 17.844 1.00 85.75 137 GLY A O 1
ATOM 1080 N N . VAL A 1 138 ? -12.350 -2.616 16.138 1.00 91.19 138 VAL A N 1
ATOM 1081 C CA . VAL A 1 138 ? -12.542 -1.486 15.233 1.00 91.19 138 VAL A CA 1
ATOM 1082 C C . VAL A 1 138 ? -13.253 -1.981 13.981 1.00 91.19 138 VAL A C 1
ATOM 1084 O O . VAL A 1 138 ? -12.871 -3.004 13.421 1.00 91.19 138 VAL A O 1
ATOM 1087 N N . CYS A 1 139 ? -14.276 -1.251 13.550 1.00 94.06 139 CYS A N 1
ATOM 1088 C CA . CYS A 1 139 ? -15.019 -1.543 12.329 1.00 94.06 139 CYS A CA 1
ATOM 1089 C C . CYS A 1 139 ? -15.063 -0.305 11.430 1.00 94.06 139 CYS A C 1
ATOM 1091 O O . CYS A 1 139 ? -15.141 0.822 11.932 1.00 94.06 139 CYS A O 1
ATOM 1093 N N . LEU A 1 140 ? -15.058 -0.507 10.114 1.00 94.75 140 LEU A N 1
ATOM 1094 C CA . LEU A 1 140 ? -15.288 0.562 9.146 1.00 94.75 140 LEU A CA 1
ATOM 1095 C C . LEU A 1 140 ? -16.769 0.949 9.115 1.00 94.75 140 LEU A C 1
ATOM 1097 O O . LEU A 1 140 ? -17.656 0.094 9.125 1.00 94.75 140 LEU A O 1
ATOM 1101 N N . THR A 1 141 ? -17.051 2.248 9.033 1.00 96.12 141 THR A N 1
ATOM 1102 C CA . THR A 1 141 ? -18.405 2.727 8.720 1.00 96.12 141 THR A CA 1
ATOM 1103 C C . THR A 1 141 ? -18.657 2.662 7.211 1.00 96.12 141 THR A C 1
ATOM 1105 O O . THR A 1 141 ? -17.731 2.459 6.420 1.00 96.12 141 THR A O 1
ATOM 1108 N N . SER A 1 142 ? -19.906 2.873 6.783 1.00 95.56 142 SER A N 1
ATOM 1109 C CA . SER A 1 142 ? -20.229 3.054 5.358 1.00 95.56 142 SER A CA 1
ATOM 1110 C C . SER A 1 142 ? -19.390 4.167 4.727 1.00 95.56 142 SER A C 1
ATOM 1112 O O . SER A 1 142 ? -18.854 4.001 3.632 1.00 95.56 142 SER A O 1
ATOM 1114 N N . ASP A 1 143 ? -19.221 5.269 5.455 1.00 93.94 143 ASP A N 1
ATOM 1115 C CA . ASP A 1 143 ? -18.475 6.439 5.000 1.00 93.94 143 ASP A CA 1
ATOM 1116 C C . ASP A 1 143 ? -16.975 6.141 4.956 1.00 93.94 143 ASP A C 1
ATOM 1118 O O . ASP A 1 143 ? -16.304 6.501 3.989 1.00 93.94 143 ASP A O 1
ATOM 1122 N N . GLY A 1 144 ? -16.455 5.396 5.939 1.00 94.00 144 GLY A N 1
ATOM 1123 C CA . GLY A 1 144 ? -15.087 4.879 5.930 1.00 94.00 144 GLY A CA 1
ATOM 1124 C C . GLY A 1 144 ? -14.781 4.029 4.702 1.00 94.00 144 GLY A C 1
ATOM 1125 O O . GLY A 1 144 ? -13.773 4.259 4.034 1.00 94.00 144 GLY A O 1
ATOM 1126 N N . ARG A 1 145 ? -15.682 3.102 4.356 1.00 94.94 145 ARG A N 1
ATOM 1127 C CA . ARG A 1 145 ? -15.562 2.260 3.153 1.00 94.94 145 ARG A CA 1
ATOM 1128 C C . ARG A 1 145 ? -15.626 3.089 1.871 1.00 94.94 145 ARG A C 1
ATOM 1130 O O . ARG A 1 145 ? -14.815 2.890 0.970 1.00 94.94 145 ARG A O 1
ATOM 1137 N N . ALA A 1 146 ? -16.547 4.050 1.787 1.00 92.88 146 ALA A N 1
ATOM 1138 C CA . ALA A 1 146 ? -16.675 4.926 0.621 1.00 92.88 146 ALA A CA 1
ATOM 1139 C C . ALA A 1 146 ? -15.423 5.795 0.408 1.00 92.88 146 ALA A C 1
ATOM 1141 O O . ALA A 1 146 ? -14.962 5.979 -0.723 1.00 92.88 146 ALA A O 1
ATOM 1142 N N . VAL A 1 147 ? -14.857 6.307 1.501 1.00 91.19 147 VAL A N 1
ATOM 1143 C CA . VAL A 1 147 ? -13.597 7.048 1.502 1.00 91.19 147 VAL A CA 1
ATOM 1144 C C . VAL A 1 147 ? -12.440 6.160 1.061 1.00 91.19 147 VAL A C 1
ATOM 1146 O O . VAL A 1 147 ? -11.703 6.565 0.164 1.00 91.19 147 VAL A O 1
ATOM 1149 N N . LEU A 1 148 ? -12.302 4.961 1.633 1.00 91.62 148 LEU A N 1
ATOM 1150 C CA . LEU A 1 148 ? -11.256 4.006 1.261 1.00 91.62 148 LEU A CA 1
ATOM 1151 C C . LEU A 1 148 ? -11.312 3.682 -0.237 1.00 91.62 148 LEU A C 1
ATOM 1153 O O . LEU A 1 148 ? -10.332 3.890 -0.945 1.00 91.62 148 LEU A O 1
ATOM 1157 N N . ALA A 1 149 ? -12.495 3.348 -0.756 1.00 91.12 149 ALA A N 1
ATOM 1158 C CA . ALA A 1 149 ? -12.682 3.074 -2.179 1.00 91.12 149 ALA A CA 1
ATOM 1159 C C . ALA A 1 149 ? -12.305 4.265 -3.081 1.00 91.12 149 ALA A C 1
ATOM 1161 O O . ALA A 1 149 ? -11.838 4.085 -4.206 1.00 91.12 149 ALA A O 1
ATOM 1162 N N . ARG A 1 150 ? -12.512 5.508 -2.624 1.00 88.44 150 ARG A N 1
ATOM 1163 C CA . ARG A 1 150 ? -12.071 6.699 -3.364 1.00 88.44 150 ARG A CA 1
ATOM 1164 C C . ARG A 1 150 ? -10.549 6.849 -3.340 1.00 88.44 150 ARG A C 1
ATOM 1166 O O . ARG A 1 150 ? -9.986 7.196 -4.376 1.00 88.44 150 ARG A O 1
ATOM 1173 N N . LEU A 1 151 ? -9.909 6.603 -2.197 1.00 87.56 151 LEU A N 1
ATOM 1174 C CA . LEU A 1 151 ? -8.449 6.636 -2.070 1.00 87.56 151 LEU A CA 1
ATOM 1175 C C . LEU A 1 151 ? -7.807 5.597 -2.989 1.00 87.56 151 LEU A C 1
ATOM 1177 O O . LEU A 1 151 ? -6.918 5.948 -3.760 1.00 87.56 151 LEU A O 1
ATOM 1181 N N . ASP A 1 152 ? -8.322 4.368 -2.980 1.00 87.81 152 ASP A N 1
ATOM 1182 C CA . ASP A 1 152 ? -7.795 3.272 -3.793 1.00 87.81 152 ASP A CA 1
ATOM 1183 C C . ASP A 1 152 ? -7.934 3.561 -5.293 1.00 87.81 152 ASP A C 1
ATOM 1185 O O . ASP A 1 152 ? -7.005 3.310 -6.058 1.00 87.81 152 ASP A O 1
ATOM 1189 N N . ARG A 1 153 ? -9.036 4.190 -5.731 1.00 89.56 153 ARG A N 1
ATOM 1190 C CA . ARG A 1 153 ? -9.187 4.632 -7.130 1.00 89.56 153 ARG A CA 1
ATOM 1191 C C . ARG A 1 153 ? -8.150 5.675 -7.549 1.00 89.56 153 ARG A C 1
ATOM 1193 O O . ARG A 1 153 ? -7.615 5.590 -8.652 1.00 89.56 153 ARG A O 1
ATOM 1200 N N . GLU A 1 154 ? -7.863 6.664 -6.706 1.00 86.75 154 GLU A N 1
ATOM 1201 C CA . GLU A 1 154 ? -6.832 7.663 -7.023 1.00 86.75 154 GLU A CA 1
ATOM 1202 C C . GLU A 1 154 ? -5.425 7.058 -6.984 1.00 86.75 154 GLU A C 1
ATOM 1204 O O . GLU A 1 154 ? -4.591 7.372 -7.835 1.00 86.75 154 GLU A O 1
ATOM 1209 N N . ALA A 1 155 ? -5.171 6.150 -6.038 1.00 86.69 155 ALA A N 1
ATOM 1210 C CA . ALA A 1 155 ? -3.937 5.377 -5.961 1.00 86.69 155 ALA A CA 1
ATOM 1211 C C . ALA A 1 155 ? -3.693 4.588 -7.245 1.00 86.69 155 ALA A C 1
ATOM 1213 O O . ALA A 1 155 ? -2.600 4.629 -7.810 1.00 86.69 155 ALA A O 1
ATOM 1214 N N . GLU A 1 156 ? -4.736 3.909 -7.713 1.00 89.69 156 GLU A N 1
ATOM 1215 C CA . GLU A 1 156 ? -4.735 3.116 -8.928 1.00 89.69 156 GLU A CA 1
ATOM 1216 C C . GLU A 1 156 ? -4.466 3.988 -10.155 1.00 89.69 156 GLU A C 1
ATOM 1218 O O . GLU A 1 156 ? -3.604 3.666 -10.972 1.00 89.69 156 GLU A O 1
ATOM 1223 N N . ARG A 1 157 ? -5.107 5.158 -10.242 1.00 91.88 157 ARG A N 1
ATOM 1224 C CA . ARG A 1 157 ? -4.845 6.128 -11.311 1.00 91.88 157 ARG A CA 1
ATOM 1225 C C . ARG A 1 157 ? -3.379 6.571 -11.335 1.00 91.88 157 ARG A C 1
ATOM 1227 O O . ARG A 1 157 ? -2.775 6.640 -12.404 1.00 91.88 157 ARG A O 1
ATOM 1234 N N . VAL A 1 158 ? -2.790 6.869 -10.176 1.00 91.62 158 VAL A N 1
ATOM 1235 C CA . VAL A 1 158 ? -1.366 7.234 -10.078 1.00 91.62 158 VAL A CA 1
ATOM 1236 C C . VAL A 1 158 ? -0.470 6.054 -10.440 1.00 91.62 158 VAL A C 1
ATOM 1238 O O . VAL A 1 158 ? 0.491 6.237 -11.182 1.00 91.62 158 VAL A O 1
ATOM 1241 N N . ARG A 1 159 ? -0.789 4.841 -9.974 1.00 91.94 159 ARG A N 1
ATOM 1242 C CA . ARG A 1 159 ? -0.051 3.620 -10.321 1.00 91.94 159 ARG A CA 1
ATOM 1243 C C . ARG A 1 159 ? -0.019 3.414 -11.830 1.00 91.94 159 ARG A C 1
ATOM 1245 O O . ARG A 1 159 ? 1.057 3.210 -12.378 1.00 91.94 159 ARG A O 1
ATOM 1252 N N . GLN A 1 160 ? -1.161 3.520 -12.502 1.00 93.31 160 GLN A N 1
ATOM 1253 C CA . GLN A 1 160 ? -1.235 3.398 -13.957 1.00 93.31 160 GLN A CA 1
ATOM 1254 C C . GLN A 1 160 ? -0.341 4.428 -14.653 1.00 93.31 160 GLN A C 1
ATOM 1256 O O . GLN A 1 160 ? 0.397 4.074 -15.563 1.00 93.31 160 GLN A O 1
ATOM 1261 N N . GLN A 1 161 ? -0.335 5.681 -14.187 1.00 94.44 161 GLN A N 1
ATOM 1262 C CA . GLN A 1 161 ? 0.531 6.729 -14.738 1.00 94.44 161 GLN A CA 1
ATOM 1263 C C . GLN A 1 161 ? 2.022 6.448 -14.517 1.00 94.44 161 GLN A C 1
ATOM 1265 O O . GLN A 1 161 ? 2.822 6.667 -15.421 1.00 94.44 161 GLN A O 1
ATOM 1270 N N . LEU A 1 162 ? 2.402 5.955 -13.335 1.00 93.50 162 LEU A N 1
ATOM 1271 C CA . LEU A 1 162 ? 3.796 5.646 -13.006 1.00 93.50 162 LEU A CA 1
ATOM 1272 C C . LEU A 1 162 ? 4.333 4.420 -13.758 1.00 93.50 162 LEU A C 1
ATOM 1274 O O . LEU A 1 162 ? 5.546 4.299 -13.911 1.00 93.50 162 LEU A O 1
ATOM 1278 N N . LEU A 1 163 ? 3.453 3.526 -14.221 1.00 94.44 163 LEU A N 1
ATOM 1279 C CA . LEU A 1 163 ? 3.819 2.290 -14.921 1.00 94.44 163 LEU A CA 1
ATOM 1280 C C . LEU A 1 163 ? 3.552 2.323 -16.436 1.00 94.44 163 LEU A C 1
ATOM 1282 O O . LEU A 1 163 ? 3.916 1.373 -17.119 1.00 94.44 163 LEU A O 1
ATOM 1286 N N . ALA A 1 164 ? 2.935 3.385 -16.969 1.00 91.31 164 ALA A N 1
ATOM 1287 C CA . ALA A 1 164 ? 2.386 3.432 -18.332 1.00 91.31 164 ALA A CA 1
ATOM 1288 C C . ALA A 1 164 ? 3.386 3.118 -19.464 1.00 91.31 164 ALA A C 1
ATOM 1290 O O . ALA A 1 164 ? 2.976 2.682 -20.535 1.00 91.31 164 ALA A O 1
ATOM 1291 N N . GLU A 1 165 ? 4.683 3.335 -19.242 1.00 92.44 165 GLU A N 1
ATOM 1292 C CA . GLU A 1 165 ? 5.741 3.139 -20.245 1.00 92.44 165 GLU A CA 1
ATOM 1293 C C . GLU A 1 165 ? 6.636 1.923 -19.950 1.00 92.44 165 GLU A C 1
ATOM 1295 O O . GLU A 1 165 ? 7.709 1.783 -20.536 1.00 92.44 165 GLU A O 1
ATOM 1300 N N . ILE A 1 166 ? 6.214 1.041 -19.038 1.00 93.81 166 ILE A N 1
ATOM 1301 C CA . ILE A 1 166 ? 6.960 -0.164 -18.668 1.00 93.81 166 ILE A CA 1
ATOM 1302 C C . ILE A 1 166 ? 6.288 -1.389 -19.309 1.00 93.81 166 ILE A C 1
ATOM 1304 O O . ILE A 1 166 ? 5.097 -1.611 -19.080 1.00 93.81 166 ILE A O 1
ATOM 1308 N N . PRO A 1 167 ? 7.018 -2.204 -20.095 1.00 93.94 167 PRO A N 1
ATOM 1309 C CA . PRO A 1 167 ? 6.494 -3.458 -20.633 1.00 93.94 167 PRO A CA 1
ATOM 1310 C C . PRO A 1 167 ? 6.010 -4.412 -19.531 1.00 93.94 167 PRO A C 1
ATOM 1312 O O . PRO A 1 167 ? 6.629 -4.509 -18.472 1.00 93.94 167 PRO A O 1
ATOM 1315 N N . ALA A 1 168 ? 4.937 -5.163 -19.795 1.00 91.31 168 ALA A N 1
ATOM 1316 C CA . ALA A 1 168 ? 4.376 -6.114 -18.829 1.00 91.31 168 ALA A CA 1
ATOM 1317 C C . ALA A 1 168 ? 5.403 -7.174 -18.381 1.00 91.31 168 ALA A C 1
ATOM 1319 O O . ALA A 1 168 ? 5.576 -7.381 -17.185 1.00 91.31 168 ALA A O 1
ATOM 1320 N N . ASP A 1 169 ? 6.170 -7.743 -19.315 1.00 93.56 169 ASP A N 1
ATOM 1321 C CA . ASP A 1 169 ? 7.205 -8.747 -19.013 1.00 93.56 169 ASP A CA 1
ATOM 1322 C C . ASP A 1 169 ? 8.311 -8.209 -18.078 1.00 93.56 169 ASP A C 1
ATOM 1324 O O . ASP A 1 169 ? 8.859 -8.941 -17.240 1.00 93.56 169 ASP A O 1
ATOM 1328 N N . ASP A 1 170 ? 8.631 -6.914 -18.194 1.00 94.25 170 ASP A N 1
ATOM 1329 C CA . ASP A 1 170 ? 9.587 -6.239 -17.312 1.00 94.25 170 ASP A CA 1
ATOM 1330 C C . ASP A 1 170 ? 8.991 -6.053 -15.909 1.00 94.25 170 ASP A C 1
ATOM 1332 O O . ASP A 1 170 ? 9.694 -6.253 -14.915 1.00 94.25 170 ASP A O 1
ATOM 1336 N N . LEU A 1 171 ? 7.695 -5.728 -15.809 1.00 93.12 171 LEU A N 1
ATOM 1337 C CA . LEU A 1 171 ? 6.978 -5.647 -14.532 1.00 93.12 171 LEU A CA 1
ATOM 1338 C C . LEU A 1 171 ? 6.893 -7.010 -13.844 1.00 93.12 171 LEU A C 1
ATOM 1340 O O . LEU A 1 171 ? 7.201 -7.102 -12.656 1.00 93.12 171 LEU A O 1
ATOM 1344 N N . ASP A 1 172 ? 6.561 -8.073 -14.572 1.00 92.38 172 ASP A N 1
ATOM 1345 C CA . ASP A 1 172 ? 6.498 -9.434 -14.031 1.00 92.38 172 ASP A CA 1
ATOM 1346 C C . ASP A 1 172 ? 7.865 -9.882 -13.506 1.00 92.38 172 ASP A C 1
ATOM 1348 O O . ASP A 1 172 ? 8.004 -10.410 -12.394 1.00 92.38 172 ASP A O 1
ATOM 1352 N N . THR A 1 173 ? 8.917 -9.594 -14.276 1.00 94.19 173 THR A N 1
ATOM 1353 C CA . THR A 1 173 ? 10.297 -9.827 -13.849 1.00 94.19 173 THR A CA 1
ATOM 1354 C C . THR A 1 173 ? 10.632 -9.023 -12.594 1.00 94.19 173 THR A C 1
ATOM 1356 O O . THR A 1 173 ? 11.215 -9.569 -11.652 1.00 94.19 173 THR A O 1
ATOM 1359 N N . PHE A 1 174 ? 10.247 -7.749 -12.548 1.00 92.88 174 PHE A N 1
ATOM 1360 C CA . PHE A 1 174 ? 10.477 -6.872 -11.407 1.00 92.88 174 PHE A CA 1
ATOM 1361 C C . PHE A 1 174 ? 9.767 -7.367 -10.140 1.00 92.88 174 PHE A C 1
ATOM 1363 O O . PHE A 1 174 ? 10.413 -7.478 -9.094 1.00 92.88 174 PHE A O 1
ATOM 1370 N N . TYR A 1 175 ? 8.487 -7.741 -10.224 1.00 89.69 175 TYR A N 1
ATOM 1371 C CA . TYR A 1 175 ? 7.725 -8.282 -9.096 1.00 89.69 175 TYR A CA 1
ATOM 1372 C C . TYR A 1 175 ? 8.344 -9.567 -8.552 1.00 89.69 175 TYR A C 1
ATOM 1374 O O . TYR A 1 175 ? 8.521 -9.699 -7.338 1.00 89.69 175 TYR A O 1
ATOM 1382 N N . ARG A 1 176 ? 8.764 -10.482 -9.431 1.00 92.12 176 ARG A N 1
ATOM 1383 C CA . ARG A 1 176 ? 9.453 -11.715 -9.030 1.00 92.12 176 ARG A CA 1
ATOM 1384 C C . ARG A 1 176 ? 10.768 -11.429 -8.299 1.00 92.12 176 ARG A C 1
ATOM 1386 O O . ARG A 1 176 ? 11.048 -12.047 -7.271 1.00 92.12 176 ARG A O 1
ATOM 1393 N N . VAL A 1 177 ? 11.574 -10.490 -8.800 1.00 93.62 177 VAL A N 1
ATOM 1394 C CA . VAL A 1 177 ? 12.847 -10.102 -8.167 1.00 93.62 177 VAL A CA 1
ATOM 1395 C C . VAL A 1 177 ? 12.611 -9.424 -6.814 1.00 93.62 177 VAL A C 1
ATOM 1397 O O . VAL A 1 177 ? 13.269 -9.782 -5.835 1.00 93.62 177 VAL A O 1
ATOM 1400 N N . LEU A 1 178 ? 11.652 -8.498 -6.719 1.00 92.31 178 LEU A N 1
ATOM 1401 C CA . LEU A 1 178 ? 11.268 -7.877 -5.449 1.00 92.31 178 LEU A CA 1
ATOM 1402 C C . LEU A 1 178 ? 10.768 -8.908 -4.431 1.00 92.31 178 LEU A C 1
ATOM 1404 O O . LEU A 1 178 ? 11.156 -8.844 -3.264 1.00 92.31 178 LEU A O 1
ATOM 1408 N N . GLY A 1 179 ? 9.951 -9.870 -4.866 1.00 86.31 179 GLY A N 1
ATOM 1409 C CA . GLY A 1 179 ? 9.465 -10.966 -4.029 1.00 86.31 179 GLY A CA 1
ATOM 1410 C C . GLY A 1 179 ? 10.606 -11.800 -3.447 1.00 86.31 179 GLY A C 1
ATOM 1411 O O . GLY A 1 179 ? 10.638 -12.044 -2.241 1.00 86.31 179 GLY A O 1
ATOM 1412 N N . ALA A 1 180 ? 11.602 -12.151 -4.266 1.00 88.56 180 ALA A N 1
ATOM 1413 C CA . ALA A 1 180 ? 12.795 -12.859 -3.802 1.00 88.56 180 ALA A CA 1
ATOM 1414 C C . ALA A 1 180 ? 13.603 -12.039 -2.777 1.00 88.56 180 ALA A C 1
ATOM 1416 O O . ALA A 1 180 ? 14.023 -12.572 -1.749 1.00 88.56 180 ALA A O 1
ATOM 1417 N N . ILE A 1 181 ? 13.778 -10.730 -3.005 1.00 90.88 181 ILE A N 1
ATOM 1418 C CA . ILE A 1 181 ? 14.449 -9.833 -2.047 1.00 90.88 181 ILE A CA 1
ATOM 1419 C C . ILE A 1 181 ? 13.676 -9.782 -0.720 1.00 90.88 181 ILE A C 1
ATOM 1421 O O . ILE A 1 181 ? 14.289 -9.899 0.342 1.00 90.88 181 ILE A O 1
ATOM 1425 N N . LYS A 1 182 ? 12.341 -9.659 -0.767 1.00 85.81 182 LYS A N 1
ATOM 1426 C CA . LYS A 1 182 ? 11.472 -9.676 0.420 1.00 85.81 182 LYS A CA 1
ATOM 1427 C C . LYS A 1 182 ? 11.608 -10.994 1.190 1.00 85.81 182 LYS A C 1
ATOM 1429 O O . LYS A 1 182 ? 11.793 -10.959 2.404 1.00 85.81 182 LYS A O 1
ATOM 1434 N N . GLY A 1 183 ? 11.575 -12.137 0.503 1.00 85.00 183 GLY A N 1
ATOM 1435 C CA . GLY A 1 183 ? 11.749 -13.457 1.119 1.00 85.00 183 GLY A CA 1
ATOM 1436 C C . GLY A 1 183 ? 13.110 -13.620 1.805 1.00 85.00 183 GLY A C 1
ATOM 1437 O O . GLY A 1 183 ? 13.187 -14.072 2.950 1.00 85.00 183 GLY A O 1
ATOM 1438 N N . ASN A 1 184 ? 14.182 -13.161 1.153 1.00 90.00 184 ASN A N 1
ATOM 1439 C CA . ASN A 1 184 ? 15.525 -13.165 1.734 1.00 90.00 184 ASN A CA 1
ATOM 1440 C C . ASN A 1 184 ? 15.611 -12.262 2.975 1.00 90.00 184 ASN A C 1
ATOM 1442 O O . ASN A 1 184 ? 16.188 -12.662 3.984 1.00 90.00 184 ASN A O 1
ATOM 1446 N N . ALA A 1 185 ? 15.010 -11.069 2.933 1.00 87.31 185 ALA A N 1
ATOM 1447 C CA . ALA A 1 185 ? 14.984 -10.151 4.071 1.00 87.31 185 ALA A CA 1
ATOM 1448 C C . ALA A 1 185 ? 14.220 -10.736 5.271 1.00 87.31 185 ALA A C 1
ATOM 1450 O O . ALA A 1 185 ? 14.716 -10.676 6.394 1.00 87.31 185 ALA A O 1
ATOM 1451 N N . LEU A 1 186 ? 13.056 -11.355 5.041 1.00 84.25 186 LEU A N 1
ATOM 1452 C CA . LEU A 1 186 ? 12.294 -12.040 6.092 1.00 84.25 186 LEU A CA 1
ATOM 1453 C C . LEU A 1 186 ? 13.112 -13.166 6.734 1.00 84.25 186 LEU A C 1
ATOM 1455 O O . LEU A 1 186 ? 13.166 -13.263 7.958 1.00 84.25 186 LEU A O 1
ATOM 1459 N N . THR A 1 187 ? 13.805 -13.961 5.916 1.00 88.12 187 THR A N 1
ATOM 1460 C CA . THR A 1 187 ? 14.689 -15.034 6.398 1.00 88.12 187 THR A CA 1
ATOM 1461 C C . THR A 1 187 ? 15.840 -14.480 7.243 1.00 88.12 187 THR A C 1
ATOM 1463 O O . THR A 1 187 ? 16.182 -15.059 8.270 1.00 88.12 187 THR A O 1
ATOM 1466 N N . LEU A 1 188 ? 16.424 -13.342 6.855 1.00 88.69 188 LEU A N 1
ATOM 1467 C CA . LEU A 1 188 ? 17.512 -12.704 7.605 1.00 88.69 188 LEU A CA 1
ATOM 1468 C C . LEU A 1 188 ? 17.060 -12.126 8.952 1.00 88.69 188 LEU A C 1
ATOM 1470 O O . LEU A 1 188 ? 17.822 -12.178 9.913 1.00 88.69 188 LEU A O 1
ATOM 1474 N N . ILE A 1 189 ? 15.852 -11.565 9.026 1.00 85.12 189 ILE A N 1
ATOM 1475 C CA . ILE A 1 189 ? 15.340 -10.916 10.243 1.00 85.12 189 ILE A CA 1
ATOM 1476 C C . ILE A 1 189 ? 14.765 -11.950 11.224 1.00 85.12 189 ILE A C 1
ATOM 1478 O O . ILE A 1 189 ? 14.964 -11.818 12.430 1.00 85.12 189 ILE A O 1
ATOM 1482 N N . TYR A 1 190 ? 14.067 -12.975 10.723 1.00 82.19 190 TYR A N 1
ATOM 1483 C CA . TYR A 1 190 ? 13.263 -13.891 11.545 1.00 82.19 190 TYR A CA 1
ATOM 1484 C C . TYR A 1 190 ? 13.704 -15.366 11.489 1.00 82.19 190 TYR A C 1
ATOM 1486 O O . TYR A 1 190 ? 13.167 -16.199 12.224 1.00 82.19 190 TYR A O 1
ATOM 1494 N N . GLY A 1 191 ? 14.664 -15.734 10.635 1.00 80.00 191 GLY A N 1
ATOM 1495 C CA . GLY A 1 191 ? 15.062 -17.131 10.441 1.00 80.00 191 GLY A CA 1
ATOM 1496 C C . GLY A 1 191 ? 13.909 -17.985 9.895 1.00 80.00 191 GLY A C 1
ATOM 1497 O O . GLY A 1 191 ? 13.292 -17.630 8.895 1.00 80.00 191 GLY A O 1
ATOM 1498 N N . GLN A 1 192 ? 13.602 -19.112 10.554 1.00 64.38 192 GLN A N 1
ATOM 1499 C CA . GLN A 1 192 ? 12.465 -19.982 10.196 1.00 64.38 192 GLN A CA 1
ATOM 1500 C C . GLN A 1 192 ? 11.111 -19.505 10.755 1.00 64.38 192 GLN A C 1
ATOM 1502 O O . GLN A 1 192 ? 10.071 -20.049 10.391 1.00 64.38 192 GLN A O 1
ATOM 1507 N N . ALA A 1 193 ? 11.097 -18.496 11.627 1.00 65.81 193 ALA A N 1
ATOM 1508 C CA . ALA A 1 193 ? 9.895 -18.029 12.312 1.00 65.81 193 ALA A CA 1
ATOM 1509 C C . ALA A 1 193 ? 9.261 -16.827 11.593 1.00 65.81 193 ALA A C 1
ATOM 1511 O O . ALA A 1 193 ? 9.072 -15.772 12.194 1.00 65.81 193 ALA A O 1
ATOM 1512 N N . VAL A 1 194 ? 8.948 -16.969 10.299 1.00 59.59 194 VAL A N 1
ATOM 1513 C CA . VAL A 1 194 ? 8.258 -15.910 9.541 1.00 59.59 194 VAL A CA 1
ATOM 1514 C C . VAL A 1 194 ? 6.869 -15.682 10.156 1.00 59.59 194 VAL A C 1
ATOM 1516 O O . VAL A 1 194 ? 6.070 -16.631 10.177 1.00 59.59 194 VAL A O 1
ATOM 1519 N N . PRO A 1 195 ? 6.564 -14.462 10.646 1.00 59.31 195 PRO A N 1
ATOM 1520 C CA . PRO A 1 195 ? 5.242 -14.146 11.172 1.00 59.31 195 PRO A CA 1
ATOM 1521 C C . PRO A 1 195 ? 4.158 -14.431 10.125 1.00 59.31 195 PRO A C 1
ATOM 1523 O O . PRO A 1 195 ? 4.355 -14.193 8.933 1.00 59.31 195 PRO A O 1
ATOM 1526 N N . GLU A 1 196 ? 3.024 -14.972 10.568 1.00 55.25 196 GLU A N 1
ATOM 1527 C CA . GLU A 1 196 ? 1.927 -15.419 9.694 1.00 55.25 196 GLU A CA 1
ATOM 1528 C C . GLU A 1 196 ? 1.413 -14.302 8.771 1.00 55.25 196 GLU A C 1
ATOM 1530 O O . GLU A 1 196 ? 1.137 -14.540 7.602 1.00 55.25 196 GLU A O 1
ATOM 1535 N N . GLU A 1 197 ? 1.439 -13.067 9.265 1.00 52.88 197 GLU A N 1
ATOM 1536 C CA . GLU A 1 197 ? 1.139 -11.812 8.563 1.00 52.88 197 GLU A CA 1
ATOM 1537 C C . GLU A 1 197 ? 2.017 -11.521 7.322 1.00 52.88 197 GLU A C 1
ATOM 1539 O O . GLU A 1 197 ? 1.612 -10.746 6.459 1.00 52.88 197 GLU A O 1
ATOM 1544 N N . PHE A 1 198 ? 3.191 -12.154 7.166 1.00 52.81 198 PHE A N 1
ATOM 1545 C CA . PHE A 1 198 ? 4.075 -11.955 6.001 1.00 52.81 198 PHE A CA 1
ATOM 1546 C C . PHE A 1 198 ? 4.098 -13.122 5.006 1.00 52.81 198 PHE A C 1
ATOM 1548 O O . PHE A 1 198 ? 4.717 -12.987 3.943 1.00 52.81 198 PHE A O 1
ATOM 1555 N N . ARG A 1 199 ? 3.434 -14.246 5.311 1.00 56.78 199 ARG A N 1
ATOM 1556 C CA . ARG A 1 199 ? 3.166 -15.310 4.332 1.00 56.78 199 ARG A CA 1
ATOM 1557 C C . ARG A 1 199 ? 2.098 -14.771 3.381 1.00 56.78 199 ARG A C 1
ATOM 1559 O O . ARG A 1 199 ? 0.917 -14.787 3.696 1.00 56.78 199 ARG A O 1
ATOM 1566 N N . THR A 1 200 ? 2.522 -14.200 2.257 1.00 46.81 200 THR A N 1
ATOM 1567 C CA . THR A 1 200 ? 1.617 -13.634 1.251 1.00 46.81 200 THR A CA 1
ATOM 1568 C C . THR A 1 200 ? 0.523 -14.633 0.887 1.00 46.81 200 THR A C 1
ATOM 1570 O O . THR A 1 200 ? 0.836 -15.757 0.498 1.00 46.81 200 THR A O 1
ATOM 1573 N N . ALA A 1 201 ? -0.737 -14.197 0.955 1.00 36.59 201 ALA A N 1
ATOM 1574 C CA . ALA A 1 201 ? -1.774 -14.738 0.095 1.00 36.59 201 ALA A CA 1
ATOM 1575 C C . ALA A 1 201 ? -1.311 -14.480 -1.342 1.00 36.59 201 ALA A C 1
ATOM 1577 O O . ALA A 1 201 ? -1.288 -13.338 -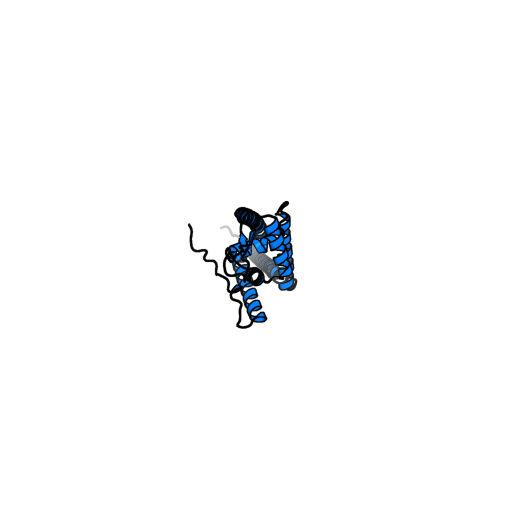1.805 1.00 36.59 201 ALA A O 1
ATOM 1578 N N . GLU A 1 202 ? -0.828 -15.527 -2.004 1.00 34.44 202 GLU A N 1
ATOM 1579 C CA . GLU A 1 202 ? -0.724 -15.541 -3.454 1.00 34.44 202 GLU A CA 1
ATOM 1580 C C . GLU A 1 202 ? -2.084 -15.100 -3.989 1.00 34.44 202 GLU A C 1
ATOM 1582 O O . GLU A 1 202 ? -3.127 -15.606 -3.572 1.00 34.44 202 GLU A O 1
ATOM 1587 N N . THR A 1 203 ? -2.066 -14.076 -4.833 1.00 32.69 203 THR A N 1
ATOM 1588 C CA . THR A 1 203 ? -3.237 -13.555 -5.519 1.00 32.69 203 THR A CA 1
ATOM 1589 C C . THR A 1 203 ? -3.962 -14.709 -6.190 1.00 32.69 203 THR A C 1
ATOM 1591 O O . THR A 1 203 ? -3.545 -15.195 -7.239 1.00 32.69 203 THR A O 1
ATOM 1594 N N . SER A 1 204 ? -5.070 -15.130 -5.588 1.00 30.58 204 SER A N 1
ATOM 1595 C CA . SER A 1 204 ? -6.166 -15.799 -6.266 1.00 30.58 204 SER A CA 1
ATOM 1596 C C . SER A 1 204 ? -6.803 -14.798 -7.228 1.00 30.58 204 SER A C 1
ATOM 1598 O O . SER A 1 204 ? -7.898 -14.299 -6.987 1.00 30.58 204 SER A O 1
ATOM 1600 N N . ASP A 1 205 ? -6.076 -14.488 -8.297 1.00 31.72 205 ASP A N 1
ATOM 1601 C CA . ASP A 1 205 ? -6.597 -13.868 -9.508 1.00 31.72 205 ASP A CA 1
ATOM 1602 C C . ASP A 1 205 ? -6.882 -14.997 -10.506 1.00 31.72 205 ASP A C 1
ATOM 1604 O O . ASP A 1 205 ? -6.277 -15.149 -11.559 1.00 31.72 205 ASP A O 1
ATOM 1608 N N . GLU A 1 206 ? -7.790 -15.878 -10.092 1.00 36.56 206 GLU A N 1
ATOM 1609 C CA . GLU A 1 206 ? -8.419 -16.867 -10.955 1.00 36.56 206 GLU A CA 1
ATOM 1610 C C . GLU A 1 206 ? -9.873 -17.002 -10.497 1.00 36.56 206 GLU A C 1
ATOM 1612 O O . GLU A 1 206 ? -10.259 -17.955 -9.821 1.00 36.56 206 GLU A O 1
ATOM 1617 N N . LYS A 1 207 ? -10.665 -15.952 -10.762 1.00 35.56 207 LYS A N 1
ATOM 1618 C CA . LYS A 1 207 ? -12.120 -16.002 -11.006 1.00 35.56 207 LYS A CA 1
ATOM 1619 C C . LYS A 1 207 ? -12.698 -14.595 -11.163 1.00 35.56 207 LYS A C 1
ATOM 1621 O O . LYS A 1 207 ? -13.052 -13.957 -10.173 1.00 35.56 207 LYS A O 1
ATOM 1626 N N . LYS A 1 208 ? -12.915 -14.188 -12.418 1.00 31.69 208 LYS A N 1
ATOM 1627 C CA . LYS A 1 208 ? -14.207 -13.714 -12.962 1.00 31.69 208 LYS A CA 1
ATOM 1628 C C . LYS A 1 208 ? -13.999 -13.154 -14.372 1.00 31.69 208 LYS A C 1
ATOM 1630 O O . LYS A 1 208 ? -13.364 -12.116 -14.519 1.00 31.69 208 LYS A O 1
ATOM 1635 N N . GLY A 1 209 ? -14.611 -13.802 -15.363 1.00 31.08 209 GLY A N 1
ATOM 1636 C CA . GLY A 1 209 ? -14.743 -13.302 -16.734 1.00 31.08 209 GLY A CA 1
ATOM 1637 C C . GLY A 1 209 ? -14.567 -14.397 -17.757 1.00 31.08 209 GLY A C 1
ATOM 1638 O O . GLY A 1 209 ? -13.509 -14.379 -18.410 1.00 31.08 209 GLY A O 1
#

Mean predicted aligned error: 15.69 Å

pLDDT: mean 74.39, std 20.01, range [30.58, 96.12]

Sequence (209 aa):
MAGLSLTRFCHYVHKIATFILSGVDKFVCMCKQIIKSMRGVMAKQQQARAFPLGIHLDVTTRLWRTAIERALPFTHINRPHWLALSAIEELGDGCNLKAIVGHLNSEVSTISRALKFLEQNQLIVRSSGGKDRREKGVCLTSDGRAVLARLDREAERVRQQLLAEIPADDLDTFYRVLGAIKGNALTLIYGQAVPEEFRTAETSDEKKG

Nearest PDB structures (foldseek):
  6pco-assembly2_C  TM=8.776E-01  e=2.798E-07  Bordetella bronchiseptica
  2fbh-assembly1_A  TM=8.579E-01  e=6.876E-07  Pseudomonas aeruginosa
  5e1z-assembly1_B  TM=8.287E-01  e=6.319E-06  Dehalococcoides mccartyi BTF08
  5cyv-assembly1_B  TM=7.879E-01  e=2.023E-06  Rhodococcus jostii RHA1
  5x80-assembly1_B  TM=7.904E-01  e=9.614E-06  Mycobacterium tuberculosis H37Rv

Solvent-accessible surface area (backbone atoms only — not comparable to full-atom values): 12206 Å² total; per-residue (Å²): 137,86,80,79,59,69,68,60,56,53,54,49,53,49,51,49,51,53,51,52,52,52,48,51,52,50,48,52,47,49,51,50,49,49,54,52,49,50,49,54,59,56,51,64,72,66,77,61,91,55,69,61,66,70,60,47,52,52,52,51,53,52,52,53,50,50,53,41,60,70,66,54,79,90,56,98,65,50,70,58,38,50,54,51,53,51,41,39,65,74,72,31,73,53,41,34,70,68,58,46,27,59,72,65,74,48,59,62,74,56,50,53,51,24,51,51,52,35,40,76,68,56,25,30,47,73,45,81,58,84,94,56,90,82,65,64,14,34,30,72,29,76,60,24,50,54,50,49,56,51,51,52,53,50,44,49,53,46,49,50,64,78,45,70,89,58,58,66,73,59,50,55,51,48,52,54,52,52,50,51,52,52,52,52,49,47,38,71,76,43,50,91,63,64,59,73,87,70,63,71,79,73,80,83,83,82,84,89,136

Inte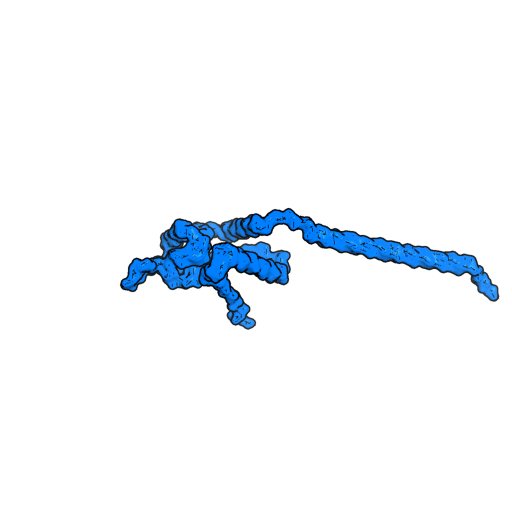rPro domains:
  IPR000835 MarR-type HTH domain [PF01047] (77-136)
  IPR000835 MarR-type HTH domain [PR00598] (112-127)
  IPR000835 MarR-type HTH domain [PR00598] (131-147)
  IPR000835 MarR-type HTH domain [PR00598] (161-181)
  IPR000835 MarR-type HTH domain [PS50995] (50-183)
  IPR000835 MarR-type HTH domain [SM00347] (70-171)
  IPR036388 Winged helix-like DNA-binding domain superfamily [G3DSA:1.10.10.10] (44-185)
  IPR036390 Winged helix DNA-binding domain superfamily [SSF46785] (52-185)
  IPR039422 Transcription regulators MarR/SlyA-like [PTHR33164] (62-183)

Organism: NCBI:txid2579935

Foldseek 3Di:
DDDPDPVVVVVVVVVVVVVVVVVVVVVVVVVVVVVVVVVVVVVVVVPPVPDDPVVVVVVVVVVLQVLLVVLDPDDPQDPLLLLLLVLCVVVDWQDFLVSSCVLSVHDSVSNVVSLVVCVVVVQKDFDCDPPDRDTGTIGGDPVVVVVNVVSVVSSVVSVCVVCVPPDPVRVVVVVVVVVVVLVVVQCVVPNPCRPPSPPDPDDPPPDDD